Protein AF-A0A059B8G3-F1 (afdb_monomer)

Nearest PDB structures (foldseek):
  7r6k-assembly1_I  TM=6.643E-01  e=6.335E-03  Saccharomyces cerevisiae BY4741
  8fkv-assembly1_SU  TM=6.338E-01  e=1.841E-02  Homo sapiens
  8v87-assembly1_I  TM=6.601E-01  e=5.896E-02  Saccharomyces cerevisiae BY4741
  7t3r-assembly1_D  TM=4.114E-01  e=5.362E+00  Homo sapiens

Structure (mmCIF, N/CA/C/O backbone):
data_AF-A0A059B8G3-F1
#
_entry.id   AF-A0A059B8G3-F1
#
loop_
_atom_site.group_PDB
_atom_site.id
_atom_site.type_symbol
_atom_site.label_atom_id
_atom_site.label_alt_id
_atom_site.label_comp_id
_atom_site.label_asym_id
_atom_site.label_entity_id
_atom_site.label_seq_id
_atom_site.pdbx_PDB_ins_code
_atom_site.Cartn_x
_atom_site.Cartn_y
_atom_site.Cartn_z
_atom_site.occupancy
_atom_site.B_iso_or_equiv
_atom_site.auth_seq_id
_atom_site.auth_comp_id
_atom_site.auth_asym_id
_atom_site.auth_atom_id
_atom_site.pdbx_PDB_model_num
ATOM 1 N N . MET A 1 1 ? -15.009 -46.298 10.283 1.00 43.03 1 MET A N 1
ATOM 2 C CA . MET A 1 1 ? -13.621 -45.810 10.413 1.00 43.03 1 MET A CA 1
ATOM 3 C C . MET A 1 1 ? -13.187 -45.246 9.074 1.00 43.03 1 MET A C 1
ATOM 5 O O . MET A 1 1 ? -13.085 -46.005 8.124 1.00 43.03 1 MET A O 1
ATOM 9 N N . ALA A 1 2 ? -13.005 -43.932 8.986 1.00 36.78 2 ALA A N 1
ATOM 10 C CA . ALA A 1 2 ? -12.341 -43.269 7.869 1.00 36.78 2 ALA A CA 1
ATOM 11 C C . ALA A 1 2 ? -11.660 -42.024 8.445 1.00 36.78 2 ALA A C 1
ATOM 13 O O . ALA A 1 2 ? -12.286 -41.241 9.156 1.00 36.78 2 ALA A O 1
ATOM 14 N N . SER A 1 3 ? -10.350 -41.959 8.246 1.00 35.31 3 SER A N 1
ATOM 15 C CA . SER A 1 3 ? -9.409 -41.146 9.004 1.00 35.31 3 SER A CA 1
ATOM 16 C C . SER A 1 3 ? -9.475 -39.667 8.636 1.00 35.31 3 SER A C 1
ATOM 18 O O . SER A 1 3 ? -9.372 -39.297 7.470 1.00 35.31 3 SER A O 1
ATOM 20 N N . SER A 1 4 ? -9.566 -38.825 9.663 1.00 36.50 4 SER A N 1
ATOM 21 C CA . SER A 1 4 ? -9.394 -37.377 9.593 1.00 36.50 4 SER A CA 1
ATOM 22 C C . SER A 1 4 ? -7.936 -37.029 9.282 1.00 36.50 4 SER A C 1
ATOM 24 O O . SER A 1 4 ? -7.073 -37.114 10.155 1.00 36.50 4 SER A O 1
ATOM 26 N N . THR A 1 5 ? -7.633 -36.594 8.061 1.00 35.59 5 THR A N 1
ATOM 27 C CA . THR A 1 5 ? -6.363 -35.917 7.764 1.00 35.59 5 THR A CA 1
ATOM 28 C C . THR A 1 5 ? -6.495 -34.432 8.082 1.00 35.59 5 THR A C 1
ATOM 30 O O . THR A 1 5 ? -6.886 -33.622 7.244 1.00 35.59 5 THR A O 1
ATOM 33 N N . SER A 1 6 ? -6.177 -34.088 9.331 1.00 34.53 6 SER A N 1
ATOM 34 C CA . SER A 1 6 ? -5.919 -32.718 9.774 1.00 34.53 6 SER A CA 1
ATOM 35 C C . SER A 1 6 ? -4.640 -32.208 9.104 1.00 34.53 6 SER A C 1
ATOM 37 O O . SER A 1 6 ? -3.536 -32.650 9.423 1.00 34.53 6 SER A O 1
ATOM 39 N N . VAL A 1 7 ? -4.781 -31.290 8.149 1.00 40.44 7 VAL A N 1
ATOM 40 C CA . VAL A 1 7 ? -3.651 -30.539 7.596 1.00 40.44 7 VAL A CA 1
ATOM 41 C C . VAL A 1 7 ? -3.454 -29.306 8.475 1.00 40.44 7 VAL A C 1
ATOM 43 O O . VAL A 1 7 ? -4.151 -28.305 8.339 1.00 40.44 7 VAL A O 1
ATOM 46 N N . LEU A 1 8 ? -2.517 -29.394 9.418 1.00 38.28 8 LEU A N 1
ATOM 47 C CA . LEU A 1 8 ? -2.078 -28.263 10.236 1.00 38.28 8 LEU A CA 1
ATOM 48 C C . LEU A 1 8 ? -1.421 -27.188 9.344 1.00 38.28 8 LEU A C 1
ATOM 50 O O . LEU A 1 8 ? -0.443 -27.497 8.652 1.00 38.28 8 LEU A O 1
ATOM 54 N N . PRO A 1 9 ? -1.866 -25.918 9.369 1.00 38.16 9 PRO A N 1
ATOM 55 C CA . PRO A 1 9 ? -1.155 -24.849 8.684 1.00 38.16 9 PRO A CA 1
ATOM 56 C C . PRO A 1 9 ? 0.161 -24.551 9.417 1.00 38.16 9 PRO A C 1
ATOM 58 O O . PRO A 1 9 ? 0.183 -24.159 10.586 1.00 38.16 9 PRO A O 1
ATOM 61 N N . LYS A 1 10 ? 1.283 -24.744 8.710 1.00 38.06 10 LYS A N 1
ATOM 62 C CA . LYS A 1 10 ? 2.635 -24.390 9.164 1.00 38.06 10 LYS A CA 1
ATOM 63 C C . LYS A 1 10 ? 2.668 -22.926 9.621 1.00 38.06 10 LYS A C 1
ATOM 65 O O . LYS A 1 10 ? 2.484 -21.992 8.848 1.00 38.06 10 LYS A O 1
ATOM 70 N N . THR A 1 11 ? 2.939 -22.769 10.907 1.00 41.41 11 THR A N 1
ATOM 71 C CA . THR A 1 11 ? 3.087 -21.541 11.688 1.00 41.41 11 THR A CA 1
ATOM 72 C C . THR A 1 11 ? 3.846 -20.410 10.973 1.00 41.41 11 THR A C 1
ATOM 74 O O . THR A 1 11 ? 5.064 -20.489 10.797 1.00 41.41 11 THR A O 1
ATOM 77 N N . ARG A 1 12 ? 3.154 -19.299 10.682 1.00 51.69 12 ARG A N 1
ATOM 78 C CA . ARG A 1 12 ? 3.750 -17.984 10.352 1.00 51.69 12 ARG A CA 1
ATOM 79 C C . ARG A 1 12 ? 4.432 -17.294 11.556 1.00 51.69 12 ARG A C 1
ATOM 81 O O . ARG A 1 12 ? 5.250 -16.408 11.354 1.00 51.69 12 ARG A O 1
ATOM 88 N N . LYS A 1 13 ? 4.205 -17.774 12.788 1.00 44.38 13 LYS A N 1
ATOM 89 C CA . LYS A 1 13 ? 4.653 -17.184 14.075 1.00 44.38 13 LYS A CA 1
ATOM 90 C C . LYS A 1 13 ? 6.174 -17.047 14.317 1.00 44.38 13 LYS A C 1
ATOM 92 O O . LYS A 1 13 ? 6.567 -16.567 15.371 1.00 44.38 13 LYS A O 1
ATOM 97 N N . LYS A 1 14 ? 7.059 -17.491 13.412 1.00 45.59 14 LYS A N 1
ATOM 98 C CA . LYS A 1 14 ? 8.523 -17.504 13.656 1.00 45.59 14 LYS A CA 1
ATOM 99 C C . LYS A 1 14 ? 9.289 -16.291 13.111 1.00 45.59 14 LYS A C 1
ATOM 101 O O . LYS A 1 14 ? 10.482 -16.185 13.383 1.00 45.59 14 LYS A O 1
ATOM 106 N N . ARG A 1 15 ? 8.666 -15.418 12.311 1.00 53.34 15 ARG A N 1
ATOM 107 C CA . ARG A 1 15 ? 9.384 -14.322 11.626 1.00 53.34 15 ARG A CA 1
ATOM 108 C C . ARG A 1 15 ? 9.414 -13.016 1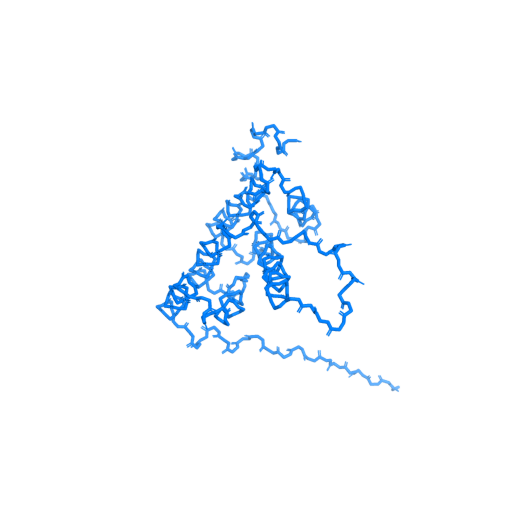2.413 1.00 53.34 15 ARG A C 1
ATOM 110 O O . ARG A 1 15 ? 10.420 -12.315 12.330 1.00 53.34 15 ARG A O 1
ATOM 117 N N . ASP A 1 16 ? 8.391 -12.752 13.220 1.00 53.25 16 ASP A N 1
ATOM 118 C CA . ASP A 1 16 ? 8.226 -11.471 13.921 1.00 53.25 16 ASP A CA 1
ATOM 119 C C . ASP A 1 16 ? 9.366 -11.170 14.904 1.00 53.25 16 ASP A C 1
ATOM 121 O O . ASP A 1 16 ? 9.719 -10.016 15.110 1.00 53.25 16 ASP A O 1
ATOM 125 N N . ASN A 1 17 ? 10.020 -12.206 15.445 1.00 60.19 17 ASN A N 1
ATOM 126 C CA . ASN A 1 17 ? 11.098 -12.037 16.423 1.00 60.19 17 ASN A CA 1
ATOM 127 C C . ASN A 1 17 ? 12.510 -11.945 15.808 1.00 60.19 17 ASN A C 1
ATOM 129 O O . ASN A 1 17 ? 13.487 -11.790 16.537 1.00 60.19 17 ASN A O 1
ATOM 133 N N . LYS A 1 18 ? 12.650 -12.093 14.481 1.00 79.62 18 LYS A N 1
ATOM 134 C CA . LYS A 1 18 ? 13.965 -12.078 13.811 1.00 79.62 18 LYS A CA 1
ATOM 135 C C . LYS A 1 18 ? 14.418 -10.667 13.427 1.00 79.62 18 LYS A C 1
ATOM 137 O O . LYS A 1 18 ? 15.619 -10.421 13.390 1.00 79.62 18 LYS A O 1
ATOM 142 N N . TYR A 1 19 ? 13.481 -9.769 13.132 1.00 87.25 19 TYR A N 1
ATOM 143 C CA . TYR A 1 19 ? 13.779 -8.444 12.590 1.00 87.25 19 TYR A CA 1
ATOM 144 C C . TYR A 1 19 ? 13.382 -7.356 13.582 1.00 87.25 19 TYR A C 1
ATOM 146 O O . TYR A 1 19 ? 12.232 -7.277 14.019 1.00 87.25 19 TYR A O 1
ATOM 154 N N . LYS A 1 20 ? 14.336 -6.495 13.934 1.00 93.62 20 LYS A N 1
ATOM 155 C CA . LYS A 1 20 ? 14.067 -5.265 14.680 1.00 93.62 20 LYS A CA 1
ATOM 156 C C . LYS A 1 20 ? 13.577 -4.189 13.714 1.00 93.62 20 LYS A C 1
ATOM 158 O O . LYS A 1 20 ? 13.869 -4.225 12.522 1.00 93.62 20 LYS A O 1
ATOM 163 N N . LEU A 1 21 ? 12.910 -3.166 14.247 1.00 94.12 21 LEU A N 1
ATOM 164 C CA . LEU A 1 21 ? 12.415 -2.037 13.450 1.00 94.12 21 LEU A CA 1
ATOM 165 C C . LEU A 1 21 ? 13.525 -1.360 12.621 1.00 94.12 21 LEU A C 1
ATOM 167 O O . LEU A 1 21 ? 13.326 -1.024 11.458 1.00 94.12 21 LEU A O 1
ATOM 171 N N . LYS A 1 22 ? 14.728 -1.222 13.196 1.00 95.69 22 LYS A N 1
ATOM 172 C CA . LYS A 1 22 ? 15.901 -0.667 12.498 1.00 95.69 22 LYS A CA 1
ATOM 173 C C . LYS A 1 22 ? 16.315 -1.500 11.280 1.00 95.69 22 LYS A C 1
ATOM 175 O O . LYS A 1 22 ? 16.779 -0.928 10.298 1.00 95.69 22 LYS A O 1
ATOM 180 N N . ASP A 1 23 ? 16.127 -2.817 11.338 1.00 95.56 23 ASP A N 1
ATOM 181 C CA . ASP A 1 23 ? 16.463 -3.716 10.235 1.00 95.56 23 ASP A CA 1
ATOM 182 C C . ASP A 1 23 ? 15.477 -3.524 9.077 1.00 95.56 23 ASP A C 1
ATOM 184 O O . ASP A 1 23 ? 15.899 -3.422 7.930 1.00 95.56 23 ASP A O 1
ATOM 188 N N . LEU A 1 24 ? 14.175 -3.394 9.370 1.00 95.81 24 LEU A N 1
ATOM 189 C CA . LEU A 1 24 ? 13.151 -3.098 8.356 1.00 95.81 24 LEU A CA 1
ATOM 190 C C . LEU A 1 24 ? 13.401 -1.758 7.675 1.00 95.81 24 LEU A C 1
ATOM 192 O O . LEU A 1 24 ? 13.391 -1.679 6.448 1.00 95.81 24 LEU A O 1
ATOM 196 N N . LYS A 1 25 ? 13.733 -0.736 8.465 1.00 96.38 25 LYS A N 1
ATOM 197 C CA . LYS A 1 25 ? 14.121 0.568 7.937 1.00 96.38 25 LYS A CA 1
ATOM 198 C C . LYS A 1 25 ? 15.322 0.457 7.000 1.00 96.38 25 LYS A C 1
ATOM 200 O O . LYS A 1 25 ? 15.310 1.030 5.913 1.00 96.38 25 LYS A O 1
ATOM 205 N N . ALA A 1 26 ? 16.352 -0.301 7.375 1.00 97.12 26 ALA A N 1
ATOM 206 C CA . ALA A 1 26 ? 17.517 -0.517 6.517 1.00 97.12 26 ALA A CA 1
ATOM 207 C C . ALA A 1 26 ? 17.148 -1.242 5.209 1.00 97.12 26 ALA A C 1
ATOM 209 O O . ALA A 1 26 ? 17.598 -0.834 4.138 1.00 97.12 26 ALA A O 1
ATOM 210 N N . LEU A 1 27 ? 16.291 -2.267 5.278 1.00 96.94 27 LEU A N 1
ATOM 211 C CA . LEU A 1 27 ? 15.789 -2.984 4.101 1.00 96.94 27 LEU A CA 1
ATOM 212 C C . LEU A 1 27 ? 15.011 -2.062 3.154 1.00 96.94 27 LEU A C 1
ATOM 214 O O . LEU A 1 27 ? 15.193 -2.165 1.940 1.00 96.94 27 LEU A O 1
ATOM 218 N N . GLY A 1 28 ? 14.193 -1.156 3.699 1.00 96.56 28 GLY A N 1
ATOM 219 C CA . GLY A 1 28 ? 13.468 -0.133 2.944 1.00 96.56 28 GLY A CA 1
ATOM 220 C C . GLY A 1 28 ? 14.403 0.835 2.221 1.00 96.56 28 GLY A C 1
ATOM 221 O O . GLY A 1 28 ? 14.294 1.008 1.010 1.00 96.56 28 GLY A O 1
ATOM 222 N N . HIS A 1 29 ? 15.398 1.389 2.920 1.00 97.31 29 HIS A N 1
ATOM 223 C CA . HIS A 1 29 ? 16.394 2.274 2.299 1.00 97.31 29 HIS A CA 1
ATOM 224 C C . HIS A 1 29 ? 17.187 1.570 1.191 1.00 97.31 29 HIS A C 1
ATOM 226 O O . HIS A 1 29 ? 17.440 2.162 0.145 1.00 97.31 29 HIS A O 1
ATOM 232 N N . GLN A 1 30 ? 17.557 0.303 1.396 1.00 97.31 30 GLN A N 1
ATOM 233 C CA . GLN A 1 30 ? 18.213 -0.505 0.367 1.00 97.31 30 GLN A CA 1
ATOM 234 C C . GLN A 1 30 ? 17.306 -0.731 -0.847 1.00 97.31 30 GLN A C 1
ATOM 236 O O . GLN A 1 30 ? 17.764 -0.606 -1.978 1.00 97.31 30 GLN A O 1
ATOM 241 N N . LEU A 1 31 ? 16.023 -1.037 -0.630 1.00 97.38 31 LEU A N 1
ATOM 242 C CA . LEU A 1 31 ? 15.058 -1.223 -1.717 1.00 97.38 31 LEU A CA 1
ATOM 243 C C . LEU A 1 31 ? 14.922 0.045 -2.577 1.00 97.38 31 LEU A C 1
ATOM 245 O O . LEU A 1 31 ? 14.851 -0.050 -3.800 1.00 97.38 31 LEU A O 1
ATOM 249 N N . LEU A 1 32 ? 14.913 1.218 -1.940 1.00 96.00 32 LEU A N 1
ATOM 250 C CA . LEU A 1 32 ? 14.798 2.514 -2.613 1.00 96.00 32 LEU A CA 1
ATOM 251 C C . LEU A 1 32 ? 16.092 2.951 -3.316 1.00 96.00 32 LEU A C 1
ATOM 253 O O . LEU A 1 32 ? 16.033 3.733 -4.260 1.00 96.00 32 LEU A O 1
ATOM 257 N N . SER A 1 33 ? 17.259 2.468 -2.876 1.00 95.06 33 SER A N 1
ATOM 258 C CA . SER A 1 33 ? 18.547 2.920 -3.412 1.00 95.06 33 SER A CA 1
ATOM 259 C C . SER A 1 33 ? 18.937 2.248 -4.728 1.00 95.06 33 SER A C 1
ATOM 261 O O . SER A 1 33 ? 19.601 2.872 -5.556 1.00 95.06 33 SER A O 1
ATOM 263 N N . SER A 1 34 ? 18.572 0.978 -4.938 1.00 92.62 34 SER A N 1
ATOM 264 C CA . SER A 1 34 ? 18.964 0.241 -6.143 1.00 92.62 34 SER A CA 1
ATOM 265 C C . SER A 1 34 ? 18.090 -0.978 -6.427 1.00 92.62 34 SER A C 1
ATOM 267 O O . SER A 1 34 ? 17.713 -1.733 -5.530 1.00 92.62 34 SER A O 1
ATOM 269 N N . ARG A 1 35 ? 17.895 -1.265 -7.723 1.00 90.44 35 ARG A N 1
ATOM 270 C CA . ARG A 1 35 ? 17.256 -2.501 -8.212 1.00 90.44 35 ARG A CA 1
ATOM 271 C C . ARG 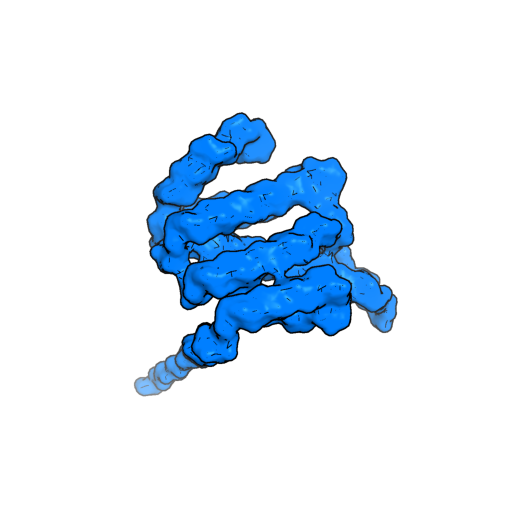A 1 35 ? 17.973 -3.775 -7.743 1.00 90.44 35 ARG A C 1
ATOM 273 O O . ARG A 1 35 ? 17.336 -4.821 -7.658 1.00 90.44 35 ARG A O 1
ATOM 280 N N . ALA A 1 36 ? 19.258 -3.702 -7.385 1.00 93.31 36 ALA A N 1
ATOM 281 C CA . ALA A 1 36 ? 20.001 -4.839 -6.830 1.00 93.31 36 ALA A CA 1
ATOM 282 C C . ALA A 1 36 ? 19.377 -5.390 -5.532 1.00 93.31 36 ALA A C 1
ATOM 284 O O . ALA A 1 36 ? 19.541 -6.565 -5.207 1.00 93.31 36 ALA A O 1
ATOM 285 N N . HIS A 1 37 ? 18.620 -4.558 -4.813 1.00 95.44 37 HIS A N 1
ATOM 286 C CA . HIS A 1 37 ? 17.959 -4.909 -3.560 1.00 95.44 37 HIS A CA 1
ATOM 287 C C . HIS A 1 37 ? 16.470 -5.231 -3.730 1.00 95.44 37 HIS A C 1
ATOM 289 O O . HIS A 1 37 ? 15.747 -5.315 -2.739 1.00 95.44 37 HIS A O 1
ATOM 295 N N . VAL A 1 38 ? 15.988 -5.471 -4.956 1.00 94.94 38 VAL A N 1
ATOM 296 C CA . VAL A 1 38 ? 14.562 -5.755 -5.205 1.00 94.94 38 VAL A CA 1
ATOM 297 C C . VAL A 1 38 ? 14.053 -6.996 -4.456 1.00 94.94 38 VAL A C 1
ATOM 299 O O . VAL A 1 38 ? 12.874 -7.098 -4.126 1.00 94.94 38 VAL A O 1
ATOM 302 N N . ASN A 1 39 ? 14.949 -7.913 -4.088 1.00 94.69 39 ASN A N 1
ATOM 303 C CA . ASN A 1 39 ? 14.623 -9.082 -3.268 1.00 94.69 39 ASN A CA 1
ATOM 304 C C . ASN A 1 39 ? 14.228 -8.737 -1.818 1.00 94.69 39 ASN A C 1
ATOM 306 O O . ASN A 1 39 ? 13.675 -9.590 -1.125 1.00 94.69 39 ASN A O 1
ATOM 310 N N . ASN A 1 40 ? 14.448 -7.499 -1.363 1.00 96.56 40 ASN A N 1
ATOM 311 C CA . ASN A 1 40 ? 13.935 -7.010 -0.081 1.00 96.56 40 ASN A CA 1
ATOM 312 C C . ASN A 1 40 ? 12.417 -6.771 -0.127 1.00 96.56 40 ASN A C 1
ATOM 314 O O . ASN A 1 40 ? 11.760 -6.801 0.914 1.00 96.56 40 ASN A O 1
ATOM 318 N N . LEU A 1 41 ? 11.845 -6.572 -1.318 1.00 96.75 41 LEU A N 1
ATOM 319 C CA . LEU A 1 41 ? 10.438 -6.225 -1.488 1.00 96.75 41 LEU A CA 1
ATOM 320 C C . LEU A 1 41 ? 9.487 -7.302 -0.940 1.00 96.75 41 LEU A C 1
ATOM 322 O O . LEU A 1 41 ? 8.655 -6.960 -0.102 1.00 96.75 41 LEU A O 1
ATOM 326 N N . PRO A 1 42 ? 9.609 -8.600 -1.297 1.00 96.25 42 PRO A N 1
ATOM 327 C CA . PRO A 1 42 ? 8.747 -9.635 -0.721 1.00 96.25 42 PRO A CA 1
ATOM 328 C C . PRO A 1 42 ? 8.909 -9.792 0.797 1.00 96.25 42 PRO A C 1
ATOM 330 O O . PRO A 1 42 ? 7.986 -10.249 1.470 1.00 96.25 42 PRO A O 1
ATOM 333 N N . LEU A 1 43 ? 10.079 -9.441 1.342 1.00 95.62 43 LEU A N 1
ATOM 334 C CA . LEU A 1 43 ? 10.322 -9.501 2.779 1.00 95.62 43 LEU A CA 1
ATOM 335 C C . LEU A 1 43 ? 9.557 -8.393 3.507 1.00 95.62 43 LEU A C 1
ATOM 337 O O . LEU A 1 43 ? 8.814 -8.704 4.433 1.00 95.62 43 LEU A O 1
ATOM 341 N N . LEU A 1 44 ? 9.682 -7.141 3.058 1.00 96.88 44 LEU A N 1
ATOM 342 C CA . LEU A 1 44 ? 8.915 -6.010 3.596 1.00 96.88 44 LEU A CA 1
ATOM 343 C C . LEU A 1 44 ? 7.408 -6.247 3.460 1.00 96.88 44 LEU A C 1
ATOM 345 O O . LEU A 1 44 ? 6.657 -6.039 4.407 1.00 96.88 44 LEU A O 1
ATOM 349 N N . LEU A 1 45 ? 6.973 -6.789 2.321 1.00 97.19 45 LEU A N 1
ATOM 350 C CA . LEU A 1 45 ? 5.572 -7.120 2.071 1.00 97.19 45 LEU A CA 1
ATOM 351 C C . LEU A 1 45 ? 4.992 -8.065 3.129 1.00 97.19 45 LEU A C 1
ATOM 353 O O . LEU A 1 45 ? 3.848 -7.914 3.541 1.00 97.19 45 LEU A O 1
ATOM 357 N N . SER A 1 46 ? 5.798 -9.013 3.617 1.00 95.88 46 SER A N 1
ATOM 358 C CA . SER A 1 46 ? 5.351 -9.979 4.624 1.00 95.88 46 SER A CA 1
ATOM 359 C C . SER A 1 46 ? 5.039 -9.370 5.995 1.00 95.88 46 SER A C 1
ATOM 361 O O . SER A 1 46 ? 4.391 -10.039 6.798 1.00 95.88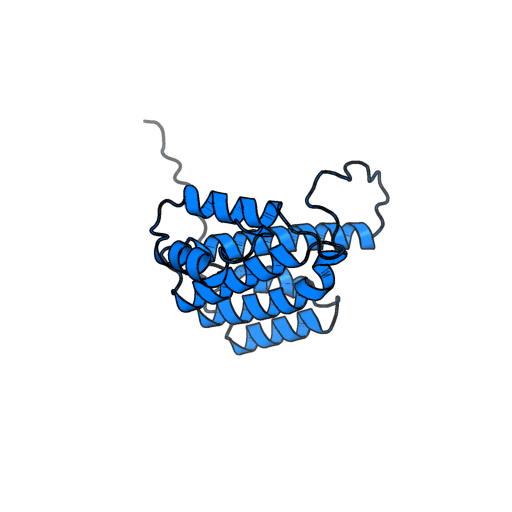 46 SER A O 1
ATOM 363 N N . PHE A 1 47 ? 5.473 -8.131 6.250 1.00 96.25 47 PHE A N 1
ATOM 364 C CA . PHE A 1 47 ? 5.158 -7.373 7.463 1.00 96.25 47 PHE A CA 1
ATOM 365 C C . PHE A 1 47 ? 3.929 -6.466 7.305 1.00 96.25 47 P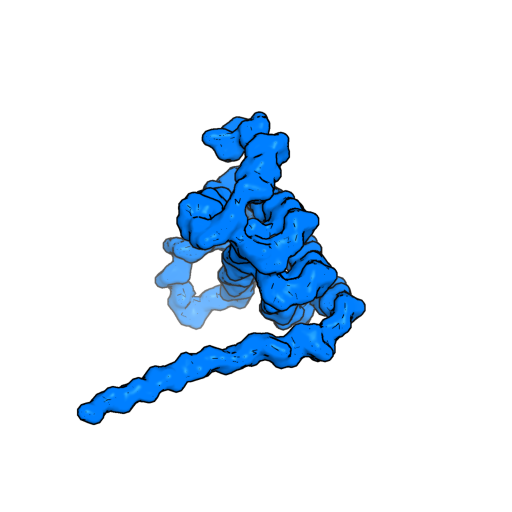HE A C 1
ATOM 367 O O . PHE A 1 47 ? 3.437 -5.939 8.298 1.00 96.25 47 PHE A O 1
ATOM 374 N N . VAL A 1 48 ? 3.400 -6.286 6.089 1.00 96.81 48 VAL A N 1
ATOM 375 C CA . VAL A 1 48 ? 2.129 -5.580 5.863 1.00 96.81 48 VAL A CA 1
ATOM 376 C C . VAL A 1 48 ? 0.993 -6.581 6.070 1.00 96.81 48 VAL A C 1
ATOM 378 O O . VAL A 1 48 ? 0.436 -7.143 5.129 1.00 96.81 48 VAL A O 1
ATOM 381 N N . SER A 1 49 ? 0.715 -6.886 7.333 1.00 94.56 49 SER A N 1
ATOM 382 C CA . SER A 1 49 ? -0.293 -7.861 7.742 1.00 94.56 49 SER A CA 1
ATOM 383 C C . SER A 1 49 ? -0.928 -7.433 9.064 1.00 94.56 49 SER A C 1
ATOM 385 O O . SER A 1 49 ? -0.217 -6.891 9.912 1.00 94.56 49 SER A O 1
ATOM 387 N N . PRO A 1 50 ? -2.222 -7.727 9.303 1.00 92.69 50 PRO A N 1
ATOM 388 C CA . PRO A 1 50 ? -2.859 -7.396 10.578 1.00 92.69 50 PRO A CA 1
ATOM 389 C C . PRO A 1 50 ? -2.213 -8.077 11.791 1.00 92.69 50 PRO A C 1
ATOM 391 O O . PRO A 1 50 ? -2.369 -7.616 12.914 1.00 92.69 50 PRO A O 1
ATOM 394 N N . ALA A 1 51 ? -1.507 -9.189 11.567 1.00 91.44 51 ALA A N 1
ATOM 395 C CA . ALA A 1 51 ? -0.830 -9.944 12.615 1.00 91.44 51 ALA A CA 1
ATOM 396 C C . ALA A 1 51 ? 0.570 -9.404 12.954 1.00 91.44 51 ALA A C 1
ATOM 398 O O . ALA A 1 51 ? 1.170 -9.838 13.939 1.00 91.44 51 ALA A O 1
ATOM 399 N N . SER A 1 52 ? 1.123 -8.511 12.130 1.00 92.69 52 SER A N 1
ATOM 400 C CA . SER A 1 52 ? 2.444 -7.936 12.367 1.00 92.69 52 SER A CA 1
ATOM 401 C C . SER A 1 52 ? 2.378 -6.857 13.451 1.00 92.69 52 SER A C 1
ATOM 403 O O . SER A 1 52 ? 1.369 -6.161 13.561 1.00 92.69 52 SER A O 1
ATOM 405 N N . PRO A 1 53 ? 3.451 -6.663 14.241 1.00 93.06 53 PRO A N 1
ATOM 406 C CA . PRO A 1 53 ? 3.508 -5.547 15.178 1.00 93.06 53 PRO A CA 1
ATOM 407 C C . PRO A 1 53 ? 3.245 -4.215 14.449 1.00 93.06 53 PRO A C 1
ATOM 409 O O . PRO A 1 53 ? 3.878 -3.984 13.413 1.00 93.06 53 PRO A O 1
ATOM 412 N N . PRO A 1 54 ? 2.392 -3.313 14.980 1.00 93.50 54 PRO A N 1
ATOM 413 C CA . PRO A 1 54 ? 2.072 -2.039 14.334 1.00 93.50 54 PRO A CA 1
ATOM 414 C C . PRO A 1 54 ? 3.282 -1.236 13.822 1.00 93.50 54 PRO A C 1
ATOM 416 O O . PRO A 1 54 ? 3.247 -0.809 12.667 1.00 93.50 54 PRO A O 1
ATOM 419 N N . PRO A 1 55 ? 4.395 -1.077 14.577 1.00 94.75 55 PRO A N 1
ATOM 420 C CA . PRO A 1 55 ? 5.552 -0.339 14.066 1.00 94.75 55 PRO A CA 1
ATOM 421 C C . PRO A 1 55 ? 6.233 -1.033 12.878 1.00 94.75 55 PRO A C 1
ATOM 423 O O . PRO A 1 55 ? 6.728 -0.362 11.975 1.00 94.75 55 PRO A O 1
ATOM 426 N N . HIS A 1 56 ? 6.248 -2.368 12.845 1.00 95.62 56 HIS A N 1
ATOM 427 C CA . HIS A 1 56 ? 6.827 -3.138 11.741 1.00 95.62 56 HIS A CA 1
ATOM 428 C C . HIS A 1 56 ? 5.968 -3.048 10.482 1.00 95.62 56 HIS A C 1
ATOM 430 O O . HIS A 1 56 ? 6.511 -2.888 9.385 1.00 95.62 56 HIS A O 1
ATOM 436 N N . ALA A 1 57 ? 4.645 -3.129 10.645 1.00 96.31 57 ALA A N 1
ATOM 437 C CA . ALA A 1 57 ? 3.694 -2.959 9.554 1.00 96.31 57 ALA A CA 1
ATOM 438 C C . ALA A 1 57 ? 3.785 -1.551 8.960 1.00 96.31 57 ALA A C 1
ATOM 440 O O . ALA A 1 57 ? 3.893 -1.412 7.743 1.00 96.31 57 ALA A O 1
ATOM 441 N N . LEU A 1 58 ? 3.836 -0.526 9.816 1.00 96.75 58 LEU A N 1
ATOM 442 C CA . LEU A 1 58 ? 3.947 0.869 9.404 1.00 96.75 58 LEU A CA 1
ATOM 443 C C . LEU A 1 58 ? 5.246 1.148 8.635 1.00 96.75 58 LEU A C 1
ATOM 445 O O . LEU A 1 58 ? 5.196 1.672 7.527 1.00 96.75 58 LEU A O 1
ATOM 449 N N . GLU A 1 59 ? 6.406 0.770 9.176 1.00 97.44 59 GLU A N 1
ATOM 450 C CA . GLU A 1 59 ? 7.697 0.996 8.503 1.00 97.44 59 GLU A CA 1
ATOM 451 C C . GLU A 1 59 ? 7.758 0.290 7.138 1.00 97.44 59 GLU A C 1
ATOM 453 O O . GLU A 1 59 ? 8.254 0.846 6.152 1.00 97.44 59 GLU A O 1
ATOM 458 N N . SER A 1 60 ? 7.214 -0.928 7.064 1.00 97.56 60 SER A N 1
ATOM 459 C CA . SER A 1 60 ? 7.175 -1.700 5.820 1.00 97.56 60 SER A CA 1
ATOM 460 C C . SER A 1 60 ? 6.220 -1.087 4.800 1.00 97.56 60 SER A C 1
ATOM 462 O O . SER A 1 60 ? 6.580 -0.982 3.628 1.00 97.56 60 SER A O 1
ATOM 464 N N . LEU A 1 61 ? 5.043 -0.631 5.239 1.00 97.88 61 LEU A N 1
ATOM 465 C CA . LEU A 1 61 ? 4.084 0.097 4.411 1.00 97.88 61 LEU A CA 1
ATOM 466 C C . LEU A 1 61 ? 4.724 1.348 3.813 1.00 97.88 61 LEU A C 1
ATOM 468 O O . LEU A 1 61 ? 4.704 1.495 2.596 1.00 97.88 61 LEU A O 1
ATOM 472 N N . LEU A 1 62 ? 5.336 2.205 4.635 1.00 97.25 62 LEU A N 1
ATOM 473 C CA . LEU A 1 62 ? 5.932 3.467 4.179 1.00 97.25 62 LEU A CA 1
ATOM 474 C C . LEU A 1 62 ? 7.069 3.233 3.176 1.00 97.25 62 LEU A C 1
ATOM 476 O O . LEU A 1 62 ? 7.176 3.937 2.168 1.00 97.25 62 LEU A O 1
ATOM 480 N N . SER A 1 63 ? 7.893 2.210 3.418 1.00 97.75 63 SER A N 1
ATOM 481 C CA . SER A 1 63 ? 8.971 1.815 2.506 1.00 97.75 63 SER A CA 1
ATOM 482 C C . SER A 1 63 ? 8.434 1.330 1.157 1.00 97.75 63 SER A C 1
ATOM 484 O O . SER A 1 63 ? 8.924 1.742 0.105 1.00 97.75 63 SER A O 1
ATOM 486 N N . LEU A 1 64 ? 7.415 0.465 1.172 1.00 98.19 64 LEU A N 1
ATOM 487 C CA . LEU A 1 64 ? 6.800 -0.075 -0.043 1.00 98.19 64 LEU A CA 1
ATOM 488 C C . LEU A 1 64 ? 6.010 0.987 -0.804 1.00 98.19 64 LEU A C 1
ATOM 490 O O . LEU A 1 64 ? 6.077 1.026 -2.029 1.00 98.19 64 LEU A O 1
ATOM 494 N N . GLN A 1 65 ? 5.312 1.871 -0.095 1.00 96.88 65 GLN A N 1
ATOM 495 C CA . GLN A 1 65 ? 4.597 2.995 -0.685 1.00 96.88 65 GLN A CA 1
ATOM 496 C C . GLN A 1 65 ? 5.573 3.913 -1.415 1.00 96.88 65 GLN A C 1
ATOM 498 O O . GLN A 1 65 ? 5.426 4.121 -2.615 1.00 96.88 65 GLN A O 1
ATOM 503 N N . SER A 1 66 ? 6.645 4.336 -0.740 1.00 96.81 66 SER A N 1
ATOM 504 C CA . SER A 1 66 ? 7.705 5.154 -1.344 1.00 96.81 66 SER A CA 1
ATOM 505 C C . SER A 1 66 ? 8.333 4.488 -2.573 1.00 96.81 66 SER A C 1
ATOM 507 O O . SER A 1 66 ? 8.684 5.168 -3.534 1.00 96.81 66 SER A O 1
ATOM 509 N N . PHE A 1 67 ? 8.462 3.159 -2.559 1.00 97.06 67 PHE A N 1
ATOM 510 C CA . PHE A 1 67 ? 9.001 2.398 -3.684 1.00 97.06 67 PHE A CA 1
ATOM 511 C C . PHE A 1 67 ? 8.029 2.334 -4.869 1.00 97.06 67 PHE A C 1
ATOM 513 O O . PHE A 1 67 ? 8.444 2.508 -6.013 1.00 97.06 67 PHE A O 1
ATOM 520 N N . PHE A 1 68 ? 6.743 2.081 -4.620 1.00 96.00 68 PHE A N 1
ATOM 521 C CA . PHE A 1 68 ? 5.757 1.888 -5.683 1.00 96.00 68 PHE A CA 1
ATOM 522 C C . PHE A 1 68 ? 5.205 3.192 -6.253 1.00 96.00 68 PHE A C 1
ATOM 524 O O . PHE A 1 68 ? 4.960 3.236 -7.455 1.00 96.00 68 PHE A O 1
ATOM 531 N N . THR A 1 69 ? 5.047 4.248 -5.454 1.00 94.00 69 THR A N 1
ATOM 532 C CA . THR A 1 69 ? 4.512 5.547 -5.897 1.00 94.00 69 THR A CA 1
ATOM 533 C C . THR A 1 69 ? 5.109 6.047 -7.224 1.00 94.00 69 THR A C 1
ATOM 535 O O . THR A 1 69 ? 4.334 6.325 -8.140 1.00 94.00 69 THR A O 1
ATOM 538 N N . PRO A 1 70 ? 6.444 6.107 -7.413 1.00 92.94 70 PRO A N 1
ATOM 539 C CA . PRO A 1 70 ? 7.016 6.547 -8.688 1.00 92.94 70 PRO A CA 1
ATOM 540 C C . PRO A 1 70 ? 6.881 5.520 -9.826 1.00 92.94 70 PRO A C 1
ATOM 542 O O . PRO A 1 70 ? 7.046 5.884 -10.985 1.00 92.94 70 PRO A O 1
ATOM 545 N N . LEU A 1 71 ? 6.610 4.246 -9.527 1.00 91.88 71 LEU A N 1
ATOM 546 C CA . LEU A 1 71 ? 6.590 3.153 -10.508 1.00 91.88 71 LEU A CA 1
ATOM 547 C C . LEU A 1 71 ? 5.191 2.867 -11.062 1.00 91.88 71 LEU A C 1
ATOM 549 O O . LEU A 1 71 ? 5.067 2.443 -12.209 1.00 91.88 71 LEU A O 1
ATOM 553 N N . VAL A 1 72 ? 4.144 3.077 -10.259 1.00 90.50 72 VAL A N 1
ATOM 554 C CA . VAL A 1 72 ? 2.751 2.709 -10.575 1.00 90.50 72 VAL A CA 1
ATOM 555 C C . VAL A 1 72 ? 2.275 3.195 -11.953 1.00 90.50 72 VAL A C 1
ATOM 557 O O . VAL A 1 72 ? 1.690 2.375 -12.667 1.00 90.50 72 VAL A O 1
ATOM 560 N N . PRO A 1 73 ? 2.535 4.446 -12.390 1.00 88.19 73 PRO A N 1
ATOM 561 C CA . PRO A 1 73 ? 2.086 4.924 -13.703 1.00 88.19 73 PRO A CA 1
ATOM 562 C C . PRO A 1 73 ? 2.663 4.142 -14.894 1.00 88.19 73 PRO A C 1
ATOM 564 O O . PRO A 1 73 ? 2.038 4.094 -15.959 1.00 88.19 73 PRO A O 1
ATOM 567 N N . ASP A 1 74 ? 3.830 3.523 -14.703 1.00 88.06 74 ASP A N 1
ATOM 568 C CA . ASP A 1 74 ? 4.582 2.794 -15.726 1.00 88.06 74 ASP A CA 1
ATOM 569 C C . ASP A 1 74 ? 4.439 1.271 -15.616 1.00 88.06 74 ASP A C 1
ATOM 571 O O . ASP A 1 74 ? 4.922 0.532 -16.484 1.00 88.06 74 ASP A O 1
ATOM 575 N N . LEU A 1 75 ? 3.764 0.775 -14.573 1.00 89.19 75 LEU A N 1
ATOM 576 C CA . LEU A 1 75 ? 3.489 -0.648 -14.441 1.00 89.19 75 LEU A CA 1
ATOM 577 C C . LEU A 1 75 ? 2.506 -1.108 -15.530 1.00 89.19 75 LEU A C 1
ATOM 579 O O . LEU A 1 75 ? 1.545 -0.403 -15.855 1.00 89.19 75 LEU A O 1
ATOM 583 N N . PRO A 1 76 ? 2.692 -2.323 -16.076 1.00 88.25 76 PRO A N 1
ATOM 584 C CA . PRO A 1 76 ? 1.712 -2.910 -16.976 1.00 88.25 76 PRO A CA 1
ATOM 585 C C . PRO A 1 76 ? 0.358 -3.068 -16.261 1.00 88.25 76 PRO A C 1
ATOM 587 O O . PRO A 1 76 ? 0.315 -3.147 -15.026 1.00 88.25 76 PRO A O 1
ATOM 590 N N . PRO A 1 77 ? -0.762 -3.110 -17.004 1.00 80.69 77 PRO A N 1
ATOM 591 C CA . PRO A 1 77 ? -2.077 -3.373 -16.422 1.00 80.69 77 PRO A CA 1
ATOM 592 C C . PRO A 1 77 ? -2.108 -4.734 -15.702 1.00 80.69 77 PRO A C 1
ATOM 594 O O . PRO A 1 77 ? -1.447 -5.679 -16.140 1.00 80.69 77 PRO A O 1
ATOM 597 N N . SER A 1 78 ? -2.889 -4.845 -14.614 1.00 70.12 78 SER A N 1
ATOM 598 C CA . SER A 1 78 ? -3.140 -6.134 -13.943 1.00 70.12 78 SER A CA 1
ATOM 599 C C . SER A 1 78 ? -3.688 -7.133 -14.961 1.00 70.12 78 SER A C 1
ATOM 601 O O . SER A 1 78 ? -4.513 -6.782 -15.802 1.00 70.12 78 SER A O 1
ATOM 603 N N . ALA A 1 79 ? -3.174 -8.358 -14.903 1.00 58.97 79 ALA A N 1
ATOM 604 C CA . ALA A 1 79 ? -3.227 -9.357 -15.963 1.00 58.97 79 ALA A CA 1
ATOM 605 C C . ALA A 1 79 ? -4.570 -9.469 -16.721 1.00 58.97 79 ALA A C 1
ATOM 607 O O . ALA A 1 79 ? -5.527 -10.069 -16.243 1.00 58.97 79 ALA A O 1
ATOM 608 N N . ALA A 1 80 ? -4.560 -8.980 -17.965 1.00 47.78 80 ALA A N 1
ATOM 609 C CA . ALA A 1 80 ? -5.343 -9.507 -19.089 1.00 47.78 80 ALA A CA 1
ATOM 610 C C . ALA A 1 80 ? -4.612 -9.387 -20.448 1.00 47.78 80 ALA A C 1
ATOM 612 O O . ALA A 1 80 ? -5.127 -9.837 -21.466 1.00 47.78 80 ALA A O 1
ATOM 613 N N . SER A 1 81 ? -3.397 -8.825 -20.509 1.00 45.69 81 SER A N 1
ATOM 614 C CA . SER A 1 81 ? -2.704 -8.597 -21.783 1.00 45.69 81 SER A CA 1
ATOM 615 C C . SER A 1 81 ? -1.217 -8.945 -21.711 1.00 45.69 81 SER A C 1
ATOM 617 O O . SER A 1 81 ? -0.372 -8.063 -21.581 1.00 45.69 81 SER A O 1
ATOM 619 N N . SER A 1 82 ? -0.896 -10.240 -21.765 1.00 49.69 82 SER A N 1
ATOM 620 C CA . SER A 1 82 ? 0.280 -10.772 -22.488 1.00 49.69 82 SER A CA 1
ATOM 621 C C . SER A 1 82 ? 0.434 -12.290 -22.308 1.00 49.69 82 SER A C 1
ATOM 623 O O . SER A 1 82 ? 1.491 -12.794 -21.951 1.00 49.69 82 SER A O 1
ATOM 625 N N . LEU A 1 83 ? -0.587 -13.064 -22.693 1.00 48.66 83 LEU A N 1
ATOM 626 C CA . LEU A 1 83 ? -0.401 -14.480 -23.068 1.00 48.66 83 LEU A CA 1
ATOM 627 C C . LEU A 1 83 ? 0.312 -14.634 -24.437 1.00 48.66 83 LEU A C 1
ATOM 629 O O . LEU A 1 83 ? 0.148 -15.633 -25.124 1.00 48.66 83 LEU A O 1
ATOM 633 N N . GLY A 1 84 ? 1.100 -13.636 -24.854 1.00 52.56 84 GLY A N 1
ATOM 634 C CA . GLY A 1 84 ? 1.761 -13.577 -26.161 1.00 52.56 84 GLY A CA 1
ATOM 635 C C . GLY A 1 84 ? 3.288 -13.617 -26.107 1.00 52.56 84 GLY A C 1
ATOM 636 O O . GLY A 1 84 ? 3.925 -13.366 -27.123 1.00 52.56 84 GLY A O 1
ATOM 637 N N . ALA A 1 85 ? 3.899 -13.895 -24.954 1.00 51.91 85 ALA A N 1
ATOM 638 C CA . ALA A 1 85 ? 5.352 -13.985 -24.857 1.00 51.91 85 ALA A CA 1
ATOM 639 C C . ALA A 1 85 ? 5.826 -15.416 -25.158 1.00 51.91 85 ALA A C 1
ATOM 641 O O . ALA A 1 85 ? 6.132 -16.200 -24.261 1.00 51.91 85 ALA A O 1
ATOM 642 N N . GLY A 1 86 ? 5.864 -15.765 -26.444 1.00 55.78 86 GLY A N 1
ATOM 643 C CA . GLY A 1 86 ? 6.625 -16.923 -26.904 1.00 55.78 86 GLY A CA 1
ATOM 644 C C . GLY A 1 86 ? 8.113 -16.728 -26.600 1.00 55.78 86 GLY A C 1
ATOM 645 O O . GLY A 1 86 ? 8.646 -15.672 -26.904 1.00 55.78 86 GLY A O 1
ATOM 646 N N . ALA A 1 87 ? 8.733 -17.735 -25.976 1.00 53.56 87 ALA A N 1
ATOM 647 C CA . ALA A 1 87 ? 10.160 -18.090 -25.827 1.00 53.56 87 ALA A CA 1
ATOM 648 C C . ALA A 1 87 ? 11.291 -17.030 -25.664 1.00 53.56 87 ALA A C 1
ATOM 650 O O . ALA A 1 87 ? 12.412 -17.442 -25.383 1.00 53.56 87 ALA A O 1
ATOM 651 N N . GLN A 1 88 ? 11.070 -15.718 -25.786 1.00 59.94 88 GLN A N 1
ATOM 652 C CA . GLN A 1 88 ? 12.074 -14.647 -25.649 1.00 59.94 88 GLN A CA 1
ATOM 653 C C . GLN A 1 88 ? 11.416 -13.348 -25.144 1.00 59.94 88 GLN A C 1
ATOM 655 O O . GLN A 1 88 ? 11.376 -12.334 -25.840 1.00 59.94 88 GLN A O 1
ATOM 660 N N . ALA A 1 89 ? 10.827 -13.373 -23.947 1.00 69.50 89 ALA A N 1
ATOM 661 C CA . ALA A 1 89 ? 10.319 -12.148 -23.331 1.00 69.50 89 ALA A CA 1
ATOM 662 C C . ALA A 1 89 ? 11.493 -11.251 -22.900 1.00 69.50 89 ALA A C 1
ATOM 664 O O . ALA A 1 89 ? 12.415 -11.725 -22.239 1.00 69.50 89 ALA A O 1
ATOM 665 N N . ASP A 1 90 ? 11.438 -9.962 -23.247 1.00 85.38 90 ASP A N 1
ATOM 666 C CA . ASP A 1 90 ? 12.392 -8.948 -22.782 1.00 85.38 90 ASP A CA 1
ATOM 667 C C . ASP A 1 90 ? 12.511 -8.993 -21.239 1.00 85.38 90 ASP A C 1
ATOM 669 O O . ASP A 1 90 ? 11.482 -8.924 -20.550 1.00 85.38 90 ASP A O 1
ATOM 673 N N . PRO A 1 91 ? 13.729 -9.112 -20.669 1.00 88.56 91 PRO A N 1
ATOM 674 C CA . PRO A 1 91 ? 13.946 -9.098 -19.224 1.00 88.56 91 PRO A CA 1
ATOM 675 C C . PRO A 1 91 ? 13.265 -7.934 -18.493 1.00 88.56 91 PRO A C 1
ATOM 677 O O . PRO A 1 91 ? 12.770 -8.127 -17.380 1.00 88.56 91 PRO A O 1
ATOM 680 N N . GLU A 1 92 ? 13.179 -6.747 -19.103 1.00 89.38 92 GLU A N 1
ATOM 681 C CA . GLU A 1 92 ? 12.501 -5.596 -18.488 1.00 89.38 92 GLU A CA 1
ATOM 682 C C . GLU A 1 92 ? 10.977 -5.808 -18.432 1.00 89.38 92 GLU A C 1
ATOM 684 O O . GLU A 1 92 ? 10.334 -5.431 -17.450 1.00 89.38 92 GLU A O 1
ATOM 689 N N . VAL A 1 93 ? 10.385 -6.477 -19.428 1.00 88.06 93 VAL A N 1
ATOM 690 C CA . VAL A 1 93 ? 8.956 -6.838 -19.426 1.00 88.06 93 VAL A CA 1
ATOM 691 C C . VAL A 1 93 ? 8.663 -7.874 -18.344 1.00 88.06 93 VAL A C 1
ATOM 693 O O . VAL A 1 93 ? 7.685 -7.725 -17.605 1.00 88.06 93 VAL A O 1
ATOM 696 N N . ILE A 1 94 ? 9.521 -8.889 -18.195 1.00 89.50 94 ILE A N 1
ATOM 697 C CA . ILE A 1 94 ? 9.408 -9.880 -17.113 1.00 89.50 94 ILE A CA 1
ATOM 698 C C . ILE A 1 94 ? 9.480 -9.174 -15.755 1.00 89.50 94 ILE A C 1
ATOM 700 O O . ILE A 1 94 ? 8.621 -9.386 -14.894 1.00 89.50 94 ILE A O 1
ATOM 704 N N . TYR A 1 95 ? 10.464 -8.290 -15.579 1.00 91.88 95 TYR A N 1
ATOM 705 C CA . TYR A 1 95 ? 10.667 -7.538 -14.345 1.00 91.88 95 TYR A CA 1
ATOM 706 C C . TYR A 1 95 ? 9.460 -6.664 -13.987 1.00 91.88 95 TYR A C 1
ATOM 708 O O . TYR A 1 95 ? 8.963 -6.723 -12.862 1.00 91.88 95 TYR A O 1
ATOM 716 N N . ARG A 1 96 ? 8.931 -5.896 -14.944 1.00 92.19 96 ARG A N 1
ATOM 717 C CA . ARG A 1 96 ? 7.758 -5.034 -14.728 1.00 92.19 96 ARG A CA 1
ATOM 718 C C . ARG A 1 96 ? 6.484 -5.825 -14.465 1.00 92.19 96 ARG A C 1
ATOM 720 O O . ARG A 1 96 ? 5.672 -5.411 -13.642 1.00 92.19 96 ARG A O 1
ATOM 727 N N . THR A 1 97 ? 6.320 -6.974 -15.115 1.00 92.12 97 THR A N 1
ATOM 728 C CA . THR A 1 97 ? 5.191 -7.880 -14.858 1.00 92.12 97 THR A CA 1
ATOM 729 C C . THR A 1 97 ? 5.263 -8.446 -13.442 1.00 92.12 97 THR A C 1
ATOM 731 O O . THR A 1 97 ? 4.264 -8.464 -12.721 1.00 92.12 97 THR A O 1
ATOM 734 N N . TRP A 1 98 ? 6.458 -8.839 -13.000 1.00 94.50 98 TRP A N 1
ATOM 735 C CA . TRP A 1 98 ? 6.682 -9.271 -11.625 1.00 94.50 98 TRP A CA 1
ATOM 736 C C . TRP A 1 98 ? 6.428 -8.140 -10.618 1.00 94.50 98 TRP A C 1
ATOM 738 O O . TRP A 1 98 ? 5.722 -8.353 -9.631 1.00 94.50 98 TRP A O 1
ATOM 748 N N . LEU A 1 99 ? 6.919 -6.923 -10.884 1.00 95.69 99 LEU A N 1
ATOM 749 C CA . LEU A 1 99 ? 6.646 -5.752 -10.044 1.00 95.69 99 LEU A CA 1
ATOM 750 C C . LEU A 1 99 ? 5.151 -5.458 -9.947 1.00 95.69 99 LEU A C 1
ATOM 752 O O . LEU A 1 99 ? 4.662 -5.186 -8.853 1.00 95.69 99 LEU A O 1
ATOM 756 N N . ARG A 1 100 ? 4.414 -5.567 -11.058 1.00 94.69 100 ARG A N 1
ATOM 757 C CA . ARG A 1 100 ? 2.959 -5.415 -11.050 1.00 94.69 100 ARG A CA 1
ATOM 758 C C . ARG A 1 100 ? 2.292 -6.453 -10.158 1.00 94.69 100 ARG A C 1
ATOM 760 O O . ARG A 1 100 ? 1.481 -6.087 -9.316 1.00 94.69 100 ARG A O 1
ATOM 767 N N . SER A 1 101 ? 2.682 -7.722 -10.271 1.00 95.88 101 SER A N 1
ATOM 768 C CA . SER A 1 101 ? 2.168 -8.771 -9.383 1.00 95.88 101 SER A CA 1
ATOM 769 C C . SER A 1 101 ? 2.435 -8.459 -7.909 1.00 95.88 101 SER A C 1
ATOM 771 O O . SER A 1 101 ? 1.602 -8.783 -7.063 1.00 95.88 101 SER A O 1
ATOM 773 N N . LYS A 1 102 ? 3.580 -7.850 -7.592 1.00 97.25 102 LYS A N 1
ATOM 774 C CA . LYS A 1 102 ? 3.926 -7.468 -6.222 1.00 97.25 102 LYS A CA 1
ATOM 775 C C . LYS A 1 102 ? 3.194 -6.229 -5.729 1.00 97.25 102 LYS A C 1
ATOM 777 O O . LYS A 1 102 ? 2.833 -6.187 -4.558 1.00 97.25 102 LYS A O 1
ATOM 782 N N . PHE A 1 103 ? 2.919 -5.273 -6.607 1.00 97.06 103 PHE A N 1
ATOM 783 C CA . PHE A 1 103 ? 2.040 -4.152 -6.302 1.00 97.06 103 PHE A CA 1
ATOM 784 C C . PHE A 1 103 ? 0.612 -4.630 -6.004 1.00 97.06 103 PHE A C 1
ATOM 786 O O . PHE A 1 103 ? 0.034 -4.250 -4.991 1.00 97.06 103 PHE A O 1
ATOM 793 N N . ASP A 1 104 ? 0.075 -5.537 -6.822 1.00 96.50 104 ASP A N 1
ATOM 794 C CA . ASP A 1 104 ? -1.257 -6.113 -6.606 1.00 96.50 104 ASP A CA 1
ATOM 795 C C . ASP A 1 104 ? -1.322 -6.906 -5.280 1.00 96.50 104 ASP A C 1
ATOM 797 O O . ASP A 1 104 ? -2.335 -6.893 -4.577 1.00 96.50 104 ASP A O 1
ATOM 801 N N . GLU A 1 105 ? -0.233 -7.588 -4.906 1.00 97.75 105 GLU A N 1
ATOM 802 C CA . GLU A 1 105 ? -0.090 -8.241 -3.598 1.00 97.75 105 GLU A CA 1
ATOM 803 C C . GLU A 1 105 ? -0.063 -7.219 -2.452 1.00 97.75 105 GLU A C 1
ATOM 805 O O . GLU A 1 105 ? -0.761 -7.411 -1.459 1.00 97.75 105 GLU A O 1
ATOM 810 N N . PHE A 1 106 ? 0.654 -6.105 -2.617 1.00 98.25 106 PHE A N 1
ATOM 811 C CA . PHE A 1 106 ? 0.707 -5.016 -1.640 1.00 98.25 106 PHE A CA 1
ATOM 812 C C . PHE A 1 106 ? -0.656 -4.367 -1.416 1.00 98.25 106 PHE A C 1
ATOM 814 O O . PHE A 1 106 ? -1.088 -4.254 -0.272 1.00 98.25 106 PHE A O 1
ATOM 821 N N . VAL A 1 107 ? -1.380 -4.028 -2.485 1.00 97.69 107 VAL A N 1
ATOM 822 C CA . VAL A 1 107 ? -2.743 -3.482 -2.394 1.00 97.69 107 VAL A CA 1
ATOM 823 C C . VAL A 1 107 ? -3.671 -4.443 -1.650 1.00 97.69 107 VAL A C 1
ATOM 825 O O . VAL A 1 107 ? -4.442 -4.018 -0.791 1.00 97.69 107 VAL A O 1
ATOM 828 N N . ARG A 1 108 ? -3.577 -5.750 -1.921 1.00 97.81 108 ARG A N 1
ATOM 829 C CA . ARG A 1 108 ? -4.371 -6.758 -1.205 1.00 97.81 108 ARG A CA 1
ATOM 830 C C . ARG A 1 108 ? -4.035 -6.799 0.286 1.00 97.81 108 ARG A C 1
ATOM 832 O O . ARG A 1 108 ? -4.955 -6.829 1.095 1.00 97.81 108 ARG A O 1
ATOM 839 N N . SER A 1 109 ? -2.750 -6.766 0.635 1.00 98.06 109 SER A N 1
ATOM 840 C CA . SER A 1 109 ? -2.285 -6.702 2.024 1.00 98.06 109 SER A CA 1
ATOM 841 C C . SER A 1 109 ? -2.771 -5.442 2.744 1.00 98.06 109 SER A C 1
ATOM 843 O O . SER A 1 109 ? -3.214 -5.529 3.886 1.00 98.06 109 SER A O 1
ATOM 845 N N . LEU A 1 110 ? -2.750 -4.280 2.082 1.00 98.25 110 LEU A N 1
ATOM 846 C CA . LEU A 1 110 ? -3.307 -3.042 2.633 1.00 98.25 110 LEU A CA 1
ATOM 847 C C . LEU A 1 110 ? -4.805 -3.194 2.920 1.00 98.25 110 LEU A C 1
ATOM 849 O O . LEU A 1 110 ? -5.255 -2.902 4.022 1.00 98.25 110 LEU A O 1
ATOM 853 N N . ILE A 1 111 ? -5.576 -3.709 1.962 1.00 97.69 111 ILE A N 1
ATOM 854 C CA . ILE A 1 111 ? -7.020 -3.909 2.141 1.00 97.69 111 ILE A CA 1
ATOM 855 C C . ILE A 1 111 ? -7.304 -4.892 3.286 1.00 97.69 111 ILE A C 1
ATOM 857 O O . ILE A 1 111 ? -8.189 -4.629 4.096 1.00 97.69 111 ILE A O 1
ATOM 861 N N . GLU A 1 112 ? -6.528 -5.974 3.408 1.00 96.44 112 GLU A N 1
ATOM 862 C CA . GLU A 1 112 ? -6.625 -6.924 4.526 1.00 96.44 112 GLU A CA 1
ATOM 863 C C . GLU A 1 112 ? -6.392 -6.237 5.882 1.00 96.44 112 GLU A C 1
ATOM 865 O O . GLU A 1 112 ? -7.137 -6.483 6.830 1.00 96.44 112 GLU A O 1
ATOM 870 N N . VAL A 1 113 ? -5.401 -5.342 5.982 1.00 96.75 113 VAL A N 1
ATOM 871 C CA . VAL A 1 113 ? -5.161 -4.542 7.196 1.00 96.75 113 VAL A CA 1
ATOM 872 C C . VAL A 1 113 ? -6.320 -3.586 7.475 1.00 96.75 113 VAL A C 1
ATOM 874 O O . VAL A 1 113 ? -6.770 -3.518 8.618 1.00 96.75 113 VAL A O 1
ATOM 877 N N . ALA A 1 114 ? -6.841 -2.899 6.456 1.00 96.69 114 ALA A N 1
ATOM 878 C CA . ALA A 1 114 ? -7.919 -1.922 6.611 1.00 96.69 114 ALA A CA 1
ATOM 879 C C . ALA A 1 114 ? -9.193 -2.542 7.206 1.00 96.69 114 ALA A C 1
ATOM 881 O O . ALA A 1 114 ? -9.795 -1.968 8.114 1.00 96.69 114 ALA A O 1
ATOM 882 N N . VAL A 1 115 ? -9.590 -3.723 6.722 1.00 96.19 115 VAL A N 1
ATOM 883 C CA . VAL A 1 115 ? -10.840 -4.379 7.146 1.00 96.19 115 VAL A CA 1
ATOM 884 C C . VAL A 1 115 ? -10.675 -5.289 8.367 1.00 96.19 115 VAL A C 1
ATOM 886 O O . VAL A 1 115 ? -11.670 -5.746 8.920 1.00 96.19 115 VAL A O 1
ATOM 889 N N . SER A 1 116 ? -9.447 -5.557 8.823 1.00 94.56 116 SER A N 1
ATOM 890 C CA . SER A 1 116 ? -9.195 -6.490 9.928 1.00 94.56 116 SER A CA 1
ATOM 891 C C . SER A 1 116 ? -9.595 -5.934 11.294 1.00 94.56 116 SER A C 1
ATOM 893 O O . SER A 1 116 ? -9.243 -4.815 11.655 1.00 94.56 116 SER A O 1
ATOM 895 N N . ALA A 1 117 ? -10.224 -6.757 12.133 1.00 93.06 117 ALA A N 1
ATOM 896 C CA . ALA A 1 117 ? -10.479 -6.424 13.539 1.00 93.06 117 ALA A CA 1
ATOM 897 C C . ALA A 1 117 ? -9.203 -6.325 14.405 1.00 93.06 117 ALA A C 1
ATOM 899 O O . ALA A 1 117 ? -9.248 -5.755 15.488 1.00 93.06 117 ALA A O 1
ATOM 900 N N . GLN A 1 118 ? -8.074 -6.892 13.963 1.00 90.56 118 GLN A N 1
ATOM 901 C CA . GLN A 1 118 ? -6.831 -6.950 14.753 1.00 90.56 118 GLN A CA 1
ATOM 902 C C . GLN A 1 118 ? -5.964 -5.697 14.611 1.00 90.56 118 GLN A C 1
ATOM 904 O O . GLN A 1 118 ? -5.114 -5.439 15.460 1.00 90.56 118 GLN A O 1
ATOM 909 N N . ALA A 1 119 ? -6.142 -4.952 13.519 1.00 92.31 119 ALA A N 1
ATOM 910 C CA . ALA A 1 119 ? -5.358 -3.761 13.249 1.00 92.31 119 ALA A CA 1
ATOM 911 C C . ALA A 1 119 ? -5.867 -2.578 14.083 1.00 92.31 119 ALA A C 1
ATOM 913 O O . ALA A 1 119 ? -7.073 -2.349 14.181 1.00 92.31 119 ALA A O 1
ATOM 914 N N . GLU A 1 120 ? -4.934 -1.812 14.642 1.00 92.56 120 GLU A N 1
ATOM 915 C CA . GLU A 1 120 ? -5.222 -0.563 15.348 1.00 92.56 120 GLU A CA 1
ATOM 916 C C . GLU A 1 120 ? -5.826 0.485 14.398 1.00 92.56 120 GLU A C 1
ATOM 918 O O . GLU A 1 120 ? -5.434 0.575 13.233 1.00 92.56 120 GLU A O 1
ATOM 923 N N . GLU A 1 121 ? -6.736 1.312 14.909 1.00 94.00 121 GLU A N 1
ATOM 924 C CA . GLU A 1 121 ? -7.388 2.405 14.175 1.00 94.00 121 GLU A CA 1
ATOM 925 C C . GLU A 1 121 ? -6.394 3.358 13.499 1.00 94.00 121 GLU A C 1
ATOM 927 O O . GLU A 1 121 ? -6.529 3.629 12.306 1.00 94.00 121 GLU A O 1
ATOM 932 N N . THR A 1 122 ? -5.333 3.773 14.199 1.00 94.69 122 THR A N 1
ATOM 933 C CA . THR A 1 122 ? -4.272 4.627 13.636 1.00 94.69 122 THR A CA 1
ATOM 934 C C . THR A 1 122 ? -3.624 3.995 12.400 1.00 94.69 122 THR A C 1
ATOM 936 O O . THR A 1 122 ? -3.379 4.657 11.392 1.00 94.69 122 THR A O 1
ATOM 939 N N . LEU A 1 123 ? -3.353 2.685 12.450 1.00 95.31 123 LEU A N 1
ATOM 940 C CA . LEU A 1 123 ? -2.773 1.963 11.320 1.00 95.31 123 LEU A CA 1
ATOM 941 C C . LEU A 1 123 ? -3.782 1.842 10.173 1.00 95.31 123 LEU A C 1
ATOM 943 O O . LEU A 1 123 ? -3.402 2.020 9.017 1.00 95.31 123 LEU A O 1
ATOM 947 N N . LYS A 1 124 ? -5.059 1.578 10.476 1.00 95.81 124 LYS A N 1
ATOM 948 C CA . LYS A 1 124 ? -6.135 1.537 9.473 1.00 95.81 124 LYS A CA 1
ATOM 949 C C . LYS A 1 124 ? -6.296 2.868 8.751 1.00 95.81 124 LYS A C 1
ATOM 951 O O . LYS A 1 124 ? -6.495 2.863 7.539 1.00 95.81 124 LYS A O 1
ATOM 956 N N . GLU A 1 125 ? -6.178 3.984 9.464 1.00 96.62 125 GLU A N 1
ATOM 957 C CA . GLU A 1 125 ? -6.241 5.317 8.869 1.00 96.62 125 GLU A CA 1
ATOM 958 C C . GLU A 1 125 ? -5.112 5.539 7.860 1.00 96.62 125 GLU A C 1
ATOM 960 O O . GLU A 1 125 ? -5.373 5.892 6.710 1.00 96.62 125 GLU A O 1
ATOM 965 N N . ILE A 1 126 ? -3.872 5.247 8.257 1.00 97.00 126 ILE A N 1
ATOM 966 C CA . ILE A 1 126 ? -2.695 5.372 7.383 1.00 97.00 126 ILE A CA 1
ATOM 967 C C . ILE A 1 126 ? -2.819 4.451 6.163 1.00 97.00 126 ILE A C 1
ATOM 969 O O . ILE A 1 126 ? -2.498 4.838 5.040 1.00 97.00 126 ILE A O 1
ATOM 973 N N . VAL A 1 127 ? -3.302 3.227 6.372 1.00 97.44 127 VAL A N 1
ATOM 974 C CA . VAL A 1 127 ? -3.531 2.248 5.306 1.00 97.44 127 VAL A CA 1
ATOM 975 C C . VAL A 1 127 ? -4.604 2.726 4.332 1.00 97.44 127 VAL A C 1
ATOM 977 O O . VAL A 1 127 ? -4.402 2.609 3.123 1.00 97.44 127 VAL A O 1
ATOM 980 N N . LEU A 1 128 ? -5.720 3.278 4.821 1.00 97.69 128 LEU A N 1
ATOM 981 C CA . LEU A 1 128 ? -6.744 3.852 3.950 1.00 97.69 128 LEU A CA 1
ATOM 982 C C . LEU A 1 128 ? -6.156 5.000 3.129 1.00 97.69 128 LEU A C 1
ATOM 984 O O . LEU A 1 128 ? -6.346 5.027 1.914 1.00 97.69 128 LEU A O 1
ATOM 988 N N . ASP A 1 129 ? -5.411 5.907 3.761 1.00 97.00 129 ASP A N 1
ATOM 989 C CA . ASP A 1 129 ? -4.791 7.038 3.074 1.00 97.00 129 ASP A CA 1
ATOM 990 C C . ASP A 1 129 ? -3.828 6.563 1.967 1.00 97.00 129 ASP A C 1
ATOM 992 O O . ASP A 1 129 ? -3.901 7.055 0.837 1.00 97.00 129 ASP A O 1
ATOM 996 N N . ALA A 1 130 ? -3.028 5.522 2.226 1.00 97.31 130 ALA A N 1
ATOM 997 C CA . ALA A 1 130 ? -2.163 4.898 1.223 1.00 97.31 130 ALA A CA 1
ATOM 998 C C . ALA A 1 130 ? -2.948 4.235 0.072 1.00 97.31 130 ALA A C 1
ATOM 1000 O O . ALA A 1 130 ? -2.595 4.398 -1.098 1.00 97.31 130 ALA A O 1
ATOM 1001 N N . ILE A 1 131 ? -4.039 3.512 0.362 1.00 97.56 131 ILE A N 1
ATOM 1002 C CA . ILE A 1 131 ? -4.902 2.924 -0.679 1.00 97.56 131 ILE A CA 1
ATOM 1003 C C . ILE A 1 131 ? -5.484 4.031 -1.564 1.00 97.56 131 ILE A C 1
ATOM 1005 O O . ILE A 1 131 ? -5.434 3.934 -2.792 1.00 97.56 131 ILE A O 1
ATOM 1009 N N . MET A 1 132 ? -6.013 5.092 -0.955 1.00 96.25 132 MET A N 1
ATOM 1010 C CA . MET A 1 132 ? -6.653 6.193 -1.675 1.00 96.25 132 MET A CA 1
ATOM 1011 C C . MET A 1 132 ? -5.654 7.025 -2.483 1.00 96.25 132 MET A C 1
ATOM 1013 O O . MET A 1 132 ? -6.022 7.586 -3.518 1.00 96.25 132 MET A O 1
ATOM 1017 N N . GLU A 1 133 ? -4.393 7.085 -2.063 1.00 94.69 133 GLU A N 1
ATOM 1018 C CA . GLU A 1 133 ? -3.310 7.638 -2.871 1.00 94.69 133 GLU A CA 1
ATOM 1019 C C . GLU A 1 133 ? -3.101 6.811 -4.149 1.00 94.69 133 GLU A C 1
ATOM 1021 O O . GLU A 1 133 ? -3.156 7.363 -5.249 1.00 94.69 133 GLU A O 1
ATOM 1026 N N . PHE A 1 134 ? -3.000 5.482 -4.051 1.00 94.69 134 PHE A N 1
ATOM 1027 C CA . PHE A 1 134 ? -2.868 4.630 -5.239 1.00 94.69 134 PHE A CA 1
ATOM 1028 C C . PHE A 1 134 ? -4.083 4.674 -6.162 1.00 94.69 134 PHE A C 1
ATOM 1030 O O . PHE A 1 134 ? -3.929 4.654 -7.387 1.00 94.69 134 PHE A O 1
ATOM 1037 N N . VAL A 1 135 ? -5.283 4.791 -5.596 1.00 94.38 135 VAL A N 1
ATOM 1038 C CA . VAL A 1 135 ? -6.523 4.989 -6.355 1.00 94.38 135 VAL A CA 1
ATOM 1039 C C . VAL A 1 135 ? -6.438 6.233 -7.254 1.00 94.38 135 VAL A C 1
ATOM 1041 O O . VAL A 1 135 ? -6.920 6.202 -8.386 1.00 94.38 135 VAL A O 1
ATOM 1044 N N . LYS A 1 136 ? -5.765 7.299 -6.806 1.00 90.56 136 LYS A N 1
ATOM 1045 C CA . LYS A 1 136 ? -5.568 8.543 -7.575 1.00 90.56 136 LYS A CA 1
ATOM 1046 C C . LYS A 1 136 ? -4.407 8.476 -8.580 1.00 90.56 136 LYS A C 1
ATOM 1048 O O . LYS A 1 136 ? -4.330 9.314 -9.473 1.00 90.56 136 LYS A O 1
ATOM 1053 N N . MET A 1 137 ? -3.503 7.504 -8.453 1.00 84.81 137 MET A N 1
ATOM 1054 C CA . MET A 1 137 ? -2.223 7.443 -9.182 1.00 84.81 137 MET A CA 1
ATOM 1055 C C . MET A 1 137 ? -2.241 6.609 -10.472 1.00 84.81 137 MET A C 1
ATOM 1057 O O . MET A 1 137 ? -1.211 6.078 -10.890 1.00 84.81 137 MET A O 1
ATOM 1061 N N . GLY A 1 138 ? -3.382 6.454 -11.142 1.00 73.62 138 GLY A N 1
ATOM 1062 C CA . GLY A 1 138 ? -3.386 5.755 -12.428 1.00 73.62 138 GLY A CA 1
ATOM 1063 C C . GLY A 1 138 ? -2.645 6.539 -13.514 1.00 73.62 138 GLY A C 1
ATOM 1064 O O . GLY A 1 138 ? -2.482 7.760 -13.458 1.00 73.62 138 GLY A O 1
ATOM 1065 N N . LYS A 1 139 ? -2.199 5.819 -14.549 1.00 74.56 139 LYS A N 1
ATOM 1066 C CA . LYS A 1 139 ? -1.447 6.386 -15.676 1.00 74.56 139 LYS A CA 1
ATOM 1067 C C . LYS A 1 139 ? -2.170 7.595 -16.283 1.00 74.56 139 LYS A C 1
ATOM 1069 O O . LYS A 1 139 ? -3.316 7.473 -16.711 1.00 74.56 139 LYS A O 1
ATOM 1074 N N . GLY A 1 140 ? -1.487 8.740 -16.339 1.00 73.56 140 GLY A N 1
ATOM 1075 C CA . GLY A 1 140 ? -2.054 10.004 -16.826 1.00 73.56 140 GLY A CA 1
ATOM 1076 C C . GLY A 1 140 ? -3.043 10.668 -15.860 1.00 73.56 140 GLY A C 1
ATOM 1077 O O . GLY A 1 140 ? -3.925 11.387 -16.316 1.00 73.56 140 GLY A O 1
ATOM 1078 N N . GLY A 1 141 ? -2.945 10.389 -14.555 1.00 75.81 141 GLY A N 1
ATOM 1079 C CA . GLY A 1 141 ? -3.875 10.896 -13.538 1.00 75.81 141 GLY A CA 1
ATOM 1080 C C . GLY A 1 141 ? -5.227 10.180 -13.538 1.00 75.81 141 GLY A C 1
ATOM 1081 O O . GLY A 1 141 ? -6.202 10.697 -13.001 1.00 75.81 141 GLY A O 1
ATOM 1082 N N . ARG A 1 142 ? -5.316 9.007 -14.179 1.00 84.44 142 ARG A N 1
ATOM 1083 C CA . ARG A 1 142 ? -6.563 8.239 -14.243 1.00 84.44 142 ARG A CA 1
ATOM 1084 C C . ARG A 1 142 ? -6.879 7.612 -12.892 1.00 84.44 142 ARG A C 1
ATOM 1086 O O . ARG A 1 142 ? -6.000 7.142 -12.182 1.00 84.44 142 ARG A O 1
ATOM 1093 N N . PHE A 1 143 ? -8.163 7.519 -12.594 1.00 89.88 143 PHE A N 1
ATOM 1094 C CA . PHE A 1 143 ? -8.650 6.816 -11.420 1.00 89.88 143 PHE A CA 1
ATOM 1095 C C . PHE A 1 143 ? -8.451 5.296 -11.548 1.00 89.88 143 PHE A C 1
ATOM 1097 O O . PHE A 1 143 ? -8.880 4.689 -12.535 1.00 89.88 143 PHE A O 1
ATOM 1104 N N . GLN A 1 144 ? -7.828 4.654 -10.557 1.00 91.44 144 GLN A N 1
ATOM 1105 C CA . GLN A 1 144 ? -7.672 3.197 -10.507 1.00 91.44 144 GLN A CA 1
ATOM 1106 C C . GLN A 1 144 ? -8.905 2.533 -9.885 1.00 91.44 144 GLN A C 1
ATOM 1108 O O . GLN A 1 144 ? -8.887 2.068 -8.743 1.00 91.44 144 GLN A O 1
ATOM 1113 N N . SER A 1 145 ? -9.978 2.442 -10.674 1.00 92.31 145 SER A N 1
ATOM 1114 C CA . SER A 1 145 ? -11.264 1.874 -10.244 1.00 92.31 145 SER A CA 1
ATOM 1115 C C . SER A 1 145 ? -11.170 0.439 -9.727 1.00 92.31 145 SER A C 1
ATOM 1117 O O . SER A 1 145 ? -11.916 0.079 -8.826 1.00 92.31 145 SER A O 1
ATOM 1119 N N . ALA A 1 146 ? -10.237 -0.371 -10.236 1.00 93.12 146 ALA A N 1
ATOM 1120 C CA . ALA A 1 146 ? -10.039 -1.745 -9.775 1.00 93.12 146 ALA A CA 1
ATOM 1121 C C . ALA A 1 146 ? -9.618 -1.816 -8.295 1.00 93.12 146 ALA A C 1
ATOM 1123 O O . ALA A 1 146 ? -10.144 -2.640 -7.550 1.00 93.12 146 ALA A O 1
ATOM 1124 N N . ILE A 1 147 ? -8.720 -0.923 -7.860 1.00 95.56 147 ILE A N 1
ATOM 1125 C CA . ILE A 1 147 ? -8.275 -0.845 -6.460 1.00 95.56 147 ILE A CA 1
ATOM 1126 C C . ILE A 1 147 ? -9.445 -0.408 -5.578 1.00 95.56 147 ILE A C 1
ATOM 1128 O O . ILE A 1 147 ? -9.731 -1.041 -4.563 1.00 95.56 147 ILE A O 1
ATOM 1132 N N . TYR A 1 148 ? -10.153 0.645 -5.995 1.00 96.44 148 TYR A N 1
ATOM 1133 C CA . TYR A 1 148 ? -11.288 1.171 -5.242 1.00 96.44 148 TYR A CA 1
ATOM 1134 C C . TYR A 1 148 ? -12.429 0.150 -5.132 1.00 96.44 148 TYR A C 1
ATOM 1136 O O . TYR A 1 148 ? -12.965 -0.073 -4.050 1.00 96.44 148 TYR A O 1
ATOM 1144 N N . HIS A 1 149 ? -12.738 -0.555 -6.222 1.00 96.25 149 HIS A N 1
ATOM 1145 C CA . HIS A 1 149 ? -13.709 -1.645 -6.228 1.00 96.25 149 HIS A CA 1
ATOM 1146 C C . HIS A 1 149 ? -13.312 -2.769 -5.265 1.00 96.25 149 HIS A C 1
ATOM 1148 O O . HIS A 1 149 ? -14.153 -3.236 -4.502 1.00 96.25 149 HIS A O 1
ATOM 1154 N N . GLN A 1 150 ? -12.040 -3.184 -5.255 1.00 96.81 150 GLN A N 1
ATOM 1155 C CA . GLN A 1 150 ? -11.561 -4.224 -4.341 1.00 96.81 150 GLN A CA 1
ATOM 1156 C C . GLN A 1 150 ? -11.678 -3.793 -2.870 1.00 96.81 150 GLN A C 1
ATOM 1158 O O . GLN A 1 150 ? -12.040 -4.615 -2.024 1.00 96.81 150 GLN A O 1
ATOM 1163 N N . LEU A 1 151 ? -11.412 -2.516 -2.567 1.00 97.56 151 LEU A N 1
ATOM 1164 C CA . LEU A 1 151 ? -11.621 -1.947 -1.235 1.00 97.56 151 LEU A CA 1
ATOM 1165 C C . LEU A 1 151 ? -13.102 -2.014 -0.843 1.00 97.56 151 LEU A C 1
ATOM 1167 O O . LEU A 1 151 ? -13.427 -2.620 0.175 1.00 97.56 151 LEU A O 1
ATOM 1171 N N . LEU A 1 152 ? -13.999 -1.459 -1.665 1.00 96.88 152 LEU A N 1
ATOM 1172 C CA . LEU A 1 152 ? -15.440 -1.453 -1.388 1.00 96.88 152 LEU A CA 1
ATOM 1173 C C . LEU A 1 152 ? -16.001 -2.866 -1.236 1.00 96.88 152 LEU A C 1
ATOM 1175 O O . LEU A 1 152 ? -16.729 -3.142 -0.287 1.00 96.88 152 LEU A O 1
ATOM 1179 N N . HIS A 1 153 ? -15.620 -3.777 -2.130 1.00 97.00 153 HIS A N 1
ATOM 1180 C CA . HIS A 1 153 ? -16.002 -5.180 -2.041 1.00 97.00 153 HIS A CA 1
ATOM 1181 C C . HIS A 1 153 ? -15.558 -5.786 -0.702 1.00 97.00 153 HIS A C 1
ATOM 1183 O O . HIS A 1 153 ? -16.336 -6.464 -0.039 1.00 97.00 153 HIS A O 1
ATOM 1189 N N . SER A 1 154 ? -14.325 -5.524 -0.268 1.00 96.75 154 SER A N 1
ATOM 1190 C CA . SER A 1 154 ? -13.812 -6.070 0.995 1.00 96.75 154 SER A CA 1
ATOM 1191 C C . SER A 1 154 ? -14.496 -5.469 2.223 1.00 96.75 154 SER A C 1
ATOM 1193 O O . SER A 1 154 ? -14.668 -6.174 3.208 1.00 96.75 154 SER A O 1
ATOM 1195 N N . ILE A 1 155 ? -14.925 -4.204 2.160 1.00 95.88 155 ILE A N 1
ATOM 1196 C CA . ILE A 1 155 ? -15.721 -3.560 3.215 1.00 95.88 155 ILE A CA 1
ATOM 1197 C C . ILE A 1 155 ? -17.113 -4.198 3.297 1.00 95.88 155 ILE A C 1
ATOM 1199 O O . ILE A 1 155 ? -17.530 -4.616 4.372 1.00 95.88 155 ILE A O 1
ATOM 1203 N N . VAL A 1 156 ? -17.815 -4.306 2.163 1.00 95.62 156 VAL A N 1
ATOM 1204 C CA . VAL A 1 156 ? -19.197 -4.817 2.093 1.00 95.62 156 VAL A CA 1
ATOM 1205 C C . VAL A 1 156 ? -19.293 -6.276 2.537 1.00 95.62 156 VAL A C 1
ATOM 1207 O O . VAL A 1 156 ? -20.241 -6.649 3.220 1.00 95.62 156 VAL A O 1
ATOM 1210 N N . TYR A 1 157 ? -18.316 -7.100 2.158 1.00 95.00 157 TYR A N 1
ATOM 1211 C CA . TYR A 1 157 ? -18.282 -8.524 2.499 1.00 95.00 157 TYR A CA 1
ATOM 1212 C C . TYR A 1 157 ? -17.425 -8.833 3.733 1.00 95.00 157 TYR A C 1
ATOM 1214 O O . TYR A 1 157 ? -17.126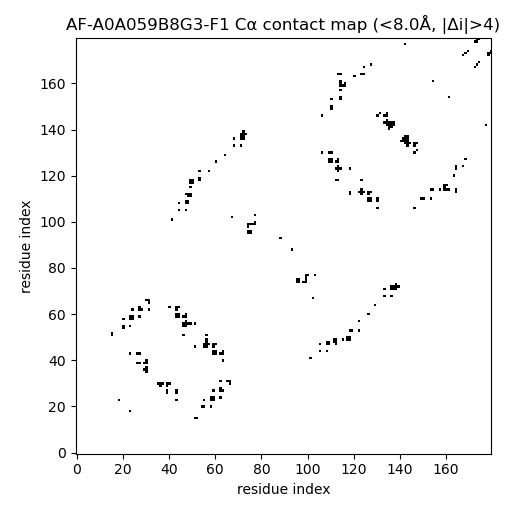 -10.002 3.991 1.00 95.00 157 TYR A O 1
ATOM 1222 N N . SER A 1 158 ? -17.010 -7.815 4.491 1.00 92.62 158 SER A N 1
ATOM 1223 C CA . SER A 1 158 ? -16.251 -8.032 5.717 1.00 92.62 158 SER A CA 1
ATOM 1224 C C . SER A 1 158 ? -17.097 -8.789 6.740 1.00 92.62 158 SER A C 1
ATOM 1226 O O . SER A 1 158 ? -18.243 -8.434 7.009 1.00 92.62 158 SER A O 1
ATOM 12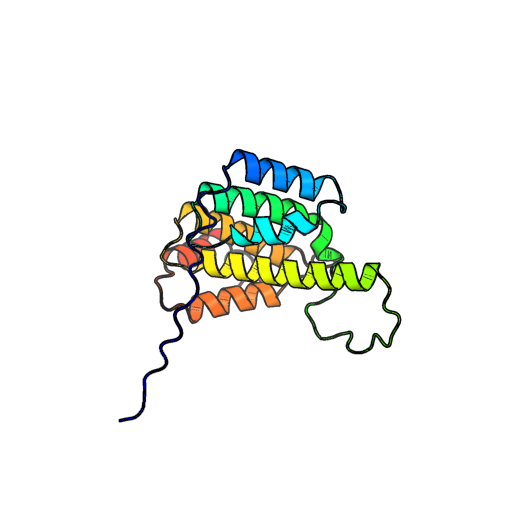28 N N . SER A 1 159 ? -16.522 -9.826 7.348 1.00 89.75 159 SER A N 1
ATOM 1229 C CA . SER A 1 159 ? -17.138 -10.534 8.477 1.00 89.75 159 SER A CA 1
ATOM 1230 C C . SER A 1 159 ? -16.843 -9.870 9.827 1.00 89.75 159 SER A C 1
ATOM 1232 O O . SER A 1 159 ? -17.206 -10.413 10.868 1.00 89.75 159 SER A O 1
ATOM 1234 N N . THR A 1 160 ? -16.115 -8.754 9.825 1.00 90.44 160 THR A N 1
ATOM 1235 C CA . THR A 1 160 ? -15.721 -7.993 11.014 1.00 90.44 160 THR A CA 1
ATOM 1236 C C . THR A 1 160 ? -16.286 -6.582 10.963 1.00 90.44 160 THR A C 1
ATOM 1238 O O .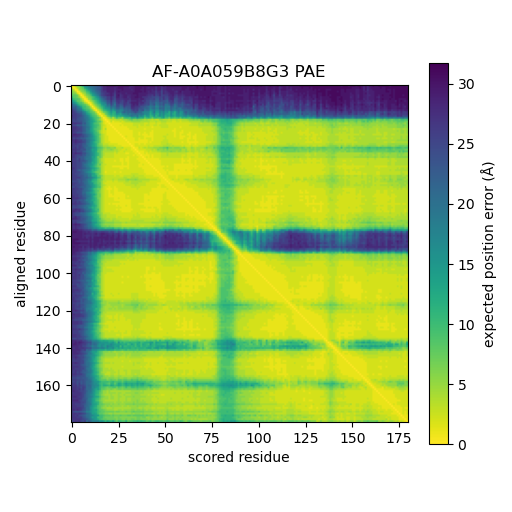 THR A 1 160 ? -16.684 -6.093 9.909 1.00 90.44 160 THR A O 1
ATOM 1241 N N . GLU A 1 161 ? -16.307 -5.918 12.114 1.00 90.12 161 GLU A N 1
ATOM 1242 C CA . GLU A 1 161 ? -16.771 -4.541 12.233 1.00 90.12 161 GLU A CA 1
ATOM 1243 C C . GLU A 1 161 ? -15.894 -3.579 11.416 1.00 90.12 161 GLU A C 1
ATOM 1245 O O . GLU A 1 161 ? -14.662 -3.605 11.493 1.00 90.12 161 GLU A O 1
ATOM 1250 N N . VAL A 1 162 ? -16.552 -2.746 10.608 1.00 92.19 162 VAL A N 1
ATOM 1251 C CA . VAL A 1 162 ? -15.924 -1.790 9.680 1.00 92.19 162 VAL A CA 1
ATOM 1252 C C . VAL A 1 162 ? -16.426 -0.358 9.889 1.00 92.19 162 VAL A C 1
ATOM 1254 O O . VAL A 1 162 ? -16.152 0.499 9.055 1.00 92.19 162 VAL A O 1
ATOM 1257 N N . GLU A 1 163 ? -17.140 -0.078 10.984 1.00 93.12 163 GLU A N 1
ATOM 1258 C CA . GLU A 1 163 ? -17.764 1.230 11.246 1.00 93.12 163 GLU A CA 1
ATOM 1259 C C . GLU A 1 163 ? -16.735 2.366 11.237 1.00 93.12 163 GLU A C 1
ATOM 1261 O O . GLU A 1 163 ? -16.866 3.291 10.439 1.00 93.12 163 GLU A O 1
ATOM 1266 N N . PHE A 1 164 ? -15.627 2.213 11.969 1.00 94.00 164 PHE A N 1
ATOM 1267 C CA . PHE A 1 164 ? -14.503 3.159 11.935 1.00 94.00 164 PHE A CA 1
ATOM 1268 C C . PHE A 1 164 ? -14.003 3.447 10.506 1.00 94.00 164 PHE A C 1
ATOM 1270 O O . PHE A 1 164 ? -13.772 4.593 10.121 1.00 94.00 164 PHE A O 1
ATOM 1277 N N . LEU A 1 165 ? -13.853 2.404 9.681 1.00 94.62 165 LEU A N 1
ATOM 1278 C CA . LEU A 1 165 ? -13.373 2.550 8.305 1.00 94.62 165 LEU A CA 1
ATOM 1279 C C . LEU A 1 165 ? -14.403 3.269 7.417 1.00 94.62 165 LEU A C 1
ATOM 1281 O O . LEU A 1 165 ? -14.019 4.069 6.562 1.00 94.62 165 LEU A O 1
ATOM 1285 N N . LEU A 1 166 ? -15.697 3.005 7.618 1.00 95.19 166 LEU A N 1
ATOM 1286 C CA . LEU A 1 166 ? -16.791 3.679 6.916 1.00 95.19 166 LEU A CA 1
ATOM 1287 C C . LEU A 1 166 ? -16.883 5.158 7.299 1.00 95.19 166 LEU A C 1
ATOM 1289 O O . LEU A 1 166 ? -17.013 6.005 6.413 1.00 95.19 166 LEU A O 1
ATOM 1293 N N . GLU A 1 167 ? -16.770 5.481 8.586 1.00 96.25 167 GLU A N 1
ATOM 1294 C CA . GLU A 1 167 ? -16.726 6.862 9.075 1.00 96.25 167 GLU A CA 1
ATOM 1295 C C . GLU A 1 167 ? -15.537 7.622 8.484 1.00 96.25 167 GLU A C 1
ATOM 1297 O O . GLU A 1 167 ? -15.681 8.759 8.018 1.00 96.25 167 GLU A O 1
ATOM 1302 N N . LEU A 1 168 ? -14.369 6.980 8.421 1.00 95.12 168 LEU A N 1
ATOM 1303 C CA . LEU A 1 168 ? -13.170 7.568 7.839 1.00 95.12 168 LEU A CA 1
ATOM 1304 C C . LEU A 1 168 ? -13.318 7.796 6.327 1.00 95.12 168 LEU A C 1
ATOM 1306 O O . LEU A 1 168 ? -13.007 8.880 5.827 1.00 95.12 168 LEU A O 1
ATOM 1310 N N . LEU A 1 169 ? -13.840 6.809 5.592 1.00 95.06 169 LEU A N 1
ATOM 1311 C CA . LEU A 1 169 ? -14.110 6.936 4.158 1.00 95.06 169 LEU A CA 1
ATOM 1312 C C . LEU A 1 169 ? -15.122 8.059 3.884 1.00 95.06 169 LEU A C 1
ATOM 1314 O O . LEU A 1 169 ? -14.908 8.886 2.993 1.00 95.06 169 LEU A O 1
ATOM 1318 N N . SER A 1 170 ? -16.190 8.119 4.680 1.00 95.56 170 SER A N 1
ATOM 1319 C CA . SER A 1 170 ? -17.243 9.128 4.577 1.00 95.56 170 SER A CA 1
ATOM 1320 C C . SER A 1 170 ? -16.717 10.539 4.833 1.00 95.56 170 SER A C 1
ATOM 1322 O O . SER A 1 170 ? -16.859 11.426 3.989 1.00 95.56 170 SER A O 1
ATOM 1324 N N . SER A 1 171 ? -16.030 10.735 5.957 1.00 96.00 171 SER A N 1
ATOM 1325 C CA . SER A 1 171 ? -15.540 12.047 6.387 1.00 96.00 171 SER A CA 1
ATOM 1326 C C . SER A 1 171 ? -14.402 12.585 5.511 1.00 96.00 171 SER A C 1
ATOM 1328 O O . SER A 1 171 ? -14.388 13.773 5.167 1.00 96.00 171 SER A O 1
ATOM 1330 N N . LYS A 1 172 ? -13.445 11.735 5.112 1.00 95.50 172 LYS A N 1
ATOM 1331 C CA . LYS A 1 172 ? -12.267 12.172 4.347 1.00 95.50 172 LYS A CA 1
ATOM 1332 C C . LYS A 1 172 ? -12.478 12.160 2.838 1.00 95.50 172 LYS A C 1
ATOM 1334 O O . LYS A 1 172 ? -11.982 13.071 2.169 1.00 95.50 172 LYS A O 1
ATOM 1339 N N . TYR A 1 173 ? -13.170 11.155 2.295 1.00 95.38 173 TYR A N 1
ATO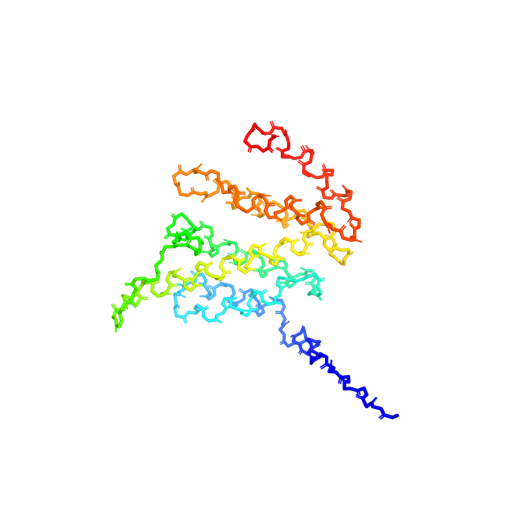M 1340 C CA . TYR A 1 173 ? -13.092 10.830 0.866 1.00 95.38 173 TYR A CA 1
ATOM 1341 C C . TYR A 1 173 ? -14.408 10.970 0.095 1.00 95.38 173 TYR A C 1
ATOM 1343 O O . TYR A 1 173 ? -14.360 11.382 -1.064 1.00 95.38 173 TYR A O 1
ATOM 1351 N N . LEU A 1 174 ? -15.579 10.746 0.702 1.00 93.44 174 LEU A N 1
ATOM 1352 C CA . LEU A 1 174 ? -16.866 10.894 -0.007 1.00 93.44 174 LEU A CA 1
ATOM 1353 C C . LEU A 1 174 ? -17.211 12.341 -0.395 1.00 93.44 174 LEU A C 1
ATOM 1355 O O . LEU A 1 174 ? -18.185 12.579 -1.099 1.00 93.44 174 LEU A O 1
ATOM 1359 N N . LYS A 1 175 ? -16.410 13.332 0.002 1.00 93.56 175 LYS A N 1
ATOM 1360 C CA . LYS A 1 175 ? -16.532 14.708 -0.508 1.00 93.56 175 LYS A CA 1
ATOM 1361 C C . LYS A 1 175 ? -16.067 14.873 -1.963 1.00 93.56 175 LYS A C 1
ATOM 1363 O O . LYS A 1 175 ? -16.383 15.887 -2.581 1.00 93.56 175 LYS A O 1
ATOM 1368 N N . TYR A 1 176 ? -15.305 13.921 -2.507 1.00 91.44 176 TYR A N 1
ATOM 1369 C CA . TYR A 1 176 ? -14.764 13.983 -3.869 1.00 91.44 176 TYR A CA 1
ATOM 1370 C C . TYR A 1 176 ? -15.693 13.288 -4.871 1.00 91.44 176 TYR A C 1
ATOM 1372 O O . TYR A 1 176 ? -16.148 12.176 -4.621 1.00 91.44 176 TYR A O 1
ATOM 1380 N N . ILE A 1 177 ? -15.944 13.922 -6.022 1.00 88.88 177 ILE A N 1
ATOM 1381 C CA . ILE A 1 177 ? -16.899 13.415 -7.022 1.00 88.88 177 ILE A CA 1
ATOM 1382 C C . ILE A 1 177 ? -16.481 12.075 -7.632 1.00 88.88 177 ILE A C 1
ATOM 1384 O O . ILE A 1 177 ? -17.332 11.225 -7.828 1.00 88.88 177 ILE A O 1
ATOM 1388 N N . ASP A 1 178 ? -15.181 11.858 -7.846 1.00 86.50 178 ASP A N 1
ATOM 1389 C CA . ASP A 1 178 ? -14.666 10.606 -8.420 1.00 86.50 178 ASP A CA 1
ATOM 1390 C C . ASP A 1 178 ? -14.768 9.412 -7.451 1.00 86.50 178 ASP A C 1
ATOM 1392 O O . ASP A 1 178 ? -14.521 8.274 -7.846 1.00 86.50 178 ASP A O 1
ATOM 1396 N N . ILE A 1 179 ? -15.083 9.672 -6.175 1.00 90.94 179 ILE A N 1
ATOM 1397 C CA . ILE A 1 179 ? -15.248 8.655 -5.128 1.00 90.94 179 ILE A CA 1
ATOM 1398 C C . ILE A 1 179 ? -16.728 8.320 -4.886 1.00 90.94 179 ILE A C 1
ATOM 1400 O O . ILE A 1 179 ? -17.024 7.186 -4.520 1.00 90.94 179 ILE A O 1
ATOM 1404 N N . ARG A 1 180 ? -17.638 9.292 -5.040 1.00 87.31 180 ARG A N 1
ATOM 1405 C CA . ARG A 1 180 ? -19.082 9.126 -4.783 1.00 87.31 180 ARG A CA 1
ATOM 1406 C C . ARG A 1 180 ? -19.768 8.291 -5.855 1.00 87.31 180 ARG A C 1
ATOM 1408 O O . ARG A 1 180 ? -20.676 7.527 -5.463 1.00 87.31 180 ARG A O 1
#

Organism: Eucalyptus grandis (NCBI:txid71139)

Sequence (180 aa):
MASSTSVLPKTRKKRDNKYKLKDLKALGHQLLSSRAHVNNLPLLLSFVSPASPPPHALESLLSLQSFFTPLVPDLPPSAASSLGAGAQADPEVIYRTWLRSKFDEFVRSLIEVAVSAQAEETLKEIVLDAIMEFVKMGKGGRFQSAIYHQLLHSIVYSSTEVEFLLELLSSKYLKYIDIR

Foldseek 3Di:
DDDDPDDDPDDPPPPQVPDDLVRLLVLLVVCQPDPVSVVSLVVLLSQLALPHDLSSNVSSLVSVLVNCLVPQLVADPDDDDDPPDPPDDDPVNVVSNVVVVSVVSSLVSLLNLLLDPSHDLVSNLVSVVSLVSSQQRYHPRDGPVVSLVVSVVCNVPRPDDNVSVVVSCVVPPPVDPVND

Radius of gyration: 18.17 Å; Cα contacts (8 Å, |Δi|>4): 165; chains: 1; bounding box: 39×60×43 Å

Mean predicted aligned error: 8.17 Å

pLDDT: mean 86.28, std 17.78, range [34.53, 98.25]

S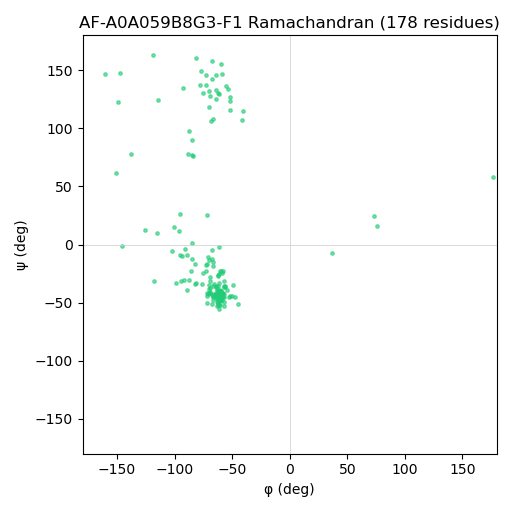olvent-accessible surface area (backbone atoms only — not comparable to full-atom values): 10547 Å² total; per-residue (Å²): 141,81,85,83,82,80,80,77,80,82,74,76,84,72,56,74,84,75,59,54,66,70,53,53,51,51,44,32,54,42,40,68,72,35,78,90,31,53,79,40,50,71,58,38,50,70,27,38,39,45,88,36,58,68,72,48,19,49,55,26,43,56,36,50,47,67,53,41,65,83,43,53,52,76,39,60,76,82,92,83,85,68,100,72,68,68,99,70,66,54,67,68,58,55,50,37,50,51,49,35,55,50,49,57,49,47,56,51,29,40,48,50,24,46,47,34,77,74,36,55,67,72,58,28,52,54,36,47,54,53,52,55,50,54,26,51,45,24,57,93,67,32,73,32,59,69,58,50,49,53,45,53,52,48,59,76,67,44,95,45,77,47,63,71,56,51,51,49,44,50,73,72,44,52,81,39,78,96,67,100

InterPro domains:
  IPR027193 Nucleolar complex protein 4-like [PTHR12455] (18-180)

Secondary structure (DSSP, 8-state):
-------PPP-STTSTTT--HHHHHHHHHHHHH-GGGGGGHHHHHTT-STTS-HHHHHHHHHHHHHHHTTTGGGSPPSSSS-TT--S---HHHHHHHHHHHHHHHHHHHHHHHHH-TTS-HHHHHHHHHHHHHHHH-BTTTB--HHHHHHHHHHHHT-SS--HHHHHHHHHHTTTSTTT-